Protein AF-M5BLJ0-F1 (afdb_monomer_lite)

Organism: Thanatephorus cucumeris (strain AG1-IB / isolate 7/3/14) (NCBI:txid1108050)

Secondary structure (DSSP, 8-state):
-PPPPPEEEE---TT-HHHHHHHHHHHHHHH---SEEEE-S-SS--S-PPTT---HHHHHHTT-SPP-S-EEEE--SSPPPHHHHHHHHHHTSEEETTEEEEESEEEEESSSS-EEEEE-SEE-HHHHT--S--TT--EE-HHHHHHHHT-GGG--TTSS-HHHHHHHHTS--SS--SEEEESSBPGGGGTT-S-----B-TTSPBPPGGGTB-THHHHHHHHH--SEEEE-TT-SSS-----PPPP--TTGGGT----

pLDDT: mean 85.38, std 12.82, range [31.06, 97.62]

Sequence (259 aa):
MADSVKVLVVGSAFGSIASLFEKVSAIDKKHGKFSVLLCTGDFFSGPVSPEGTPDEVSLLLDGKITVPMTTYVTQGEYKLPPKVLAKVAETGGEICPNVIYIGKAGVMNITDKIRVGCLGGILDIEKFIETTEDPTSPYINQATIKAFNNHPLLATPDDNSLASAKAASSGIAASYVDILITHFWPPSVARLSSNISPVLNASGKPLDPTAWSAPPLDALTLGCKPRYHFASAGGSPSSFFWEREPSVWREWSAARSWR

Radius of gyration: 18.52 Å; chains: 1; bounding box: 46×49×55 Å

InterPro domains:
  IPR040194 Cwf19-like protein [PTHR12072] (6-247)

Structure (mmCIF, N/CA/C/O backbone):
data_AF-M5BLJ0-F1
#
_entry.id   AF-M5BLJ0-F1
#
loop_
_atom_site.group_PDB
_atom_site.id
_atom_site.type_symbol
_atom_site.label_atom_id
_atom_site.label_alt_id
_atom_site.label_comp_id
_atom_site.label_asym_id
_atom_site.label_entity_id
_atom_site.label_seq_id
_atom_site.pdbx_PDB_ins_code
_atom_site.Cartn_x
_atom_site.Cartn_y
_atom_site.Cartn_z
_atom_site.occupancy
_atom_site.B_iso_or_equiv
_atom_site.auth_seq_id
_atom_site.auth_comp_id
_atom_site.auth_asym_id
_atom_site.auth_atom_id
_atom_site.pdbx_PDB_model_num
ATOM 1 N N . MET A 1 1 ? -17.867 -15.831 20.153 1.00 42.94 1 MET A N 1
ATOM 2 C CA . MET A 1 1 ? -17.380 -15.919 18.761 1.00 42.94 1 MET A CA 1
ATOM 3 C C . MET A 1 1 ? -16.699 -14.600 18.466 1.00 42.94 1 MET A C 1
ATOM 5 O O . MET A 1 1 ? -17.298 -13.578 18.757 1.00 42.94 1 MET A O 1
ATOM 9 N N . ALA A 1 2 ? -15.434 -14.602 18.055 1.00 54.19 2 ALA A N 1
ATOM 10 C CA . ALA A 1 2 ? -14.743 -13.352 17.759 1.00 54.19 2 ALA A CA 1
ATOM 11 C C . ALA A 1 2 ? -15.265 -12.810 16.422 1.00 54.19 2 ALA A C 1
ATOM 13 O O . ALA A 1 2 ? -15.247 -13.548 15.440 1.00 54.19 2 ALA A O 1
ATOM 14 N N . ASP A 1 3 ? -15.721 -11.556 16.386 1.00 74.06 3 ASP A N 1
ATOM 15 C CA . ASP A 1 3 ? -16.191 -10.940 15.143 1.00 74.06 3 ASP A CA 1
ATOM 16 C C . ASP A 1 3 ? -15.083 -10.964 14.082 1.00 74.06 3 ASP A C 1
ATOM 18 O O . ASP A 1 3 ? -13.916 -10.649 14.362 1.00 74.06 3 ASP A O 1
ATOM 22 N N . SER A 1 4 ? -15.453 -11.392 12.872 1.00 82.25 4 SER A N 1
ATOM 23 C CA . SER A 1 4 ? -14.573 -11.441 11.708 1.00 82.25 4 SER A CA 1
ATOM 24 C C . SER A 1 4 ? -14.309 -10.027 11.193 1.00 82.25 4 SER A C 1
ATOM 26 O O . SER A 1 4 ? -15.256 -9.297 10.897 1.00 82.25 4 SER A O 1
ATOM 28 N N . VAL A 1 5 ? -13.040 -9.654 11.031 1.00 88.56 5 VAL A N 1
ATOM 29 C CA . VAL A 1 5 ? -12.656 -8.351 10.471 1.00 88.56 5 VAL A CA 1
ATOM 30 C C . VAL A 1 5 ? -12.684 -8.424 8.944 1.00 88.56 5 VAL A C 1
ATOM 32 O O . VAL A 1 5 ? -12.016 -9.270 8.351 1.00 88.56 5 VAL A O 1
ATOM 35 N N . LYS A 1 6 ? -13.443 -7.529 8.301 1.00 92.69 6 LYS A N 1
ATOM 36 C CA . LYS A 1 6 ? -13.487 -7.393 6.839 1.00 92.69 6 LYS A CA 1
ATOM 37 C C . LYS A 1 6 ? -12.601 -6.226 6.405 1.00 92.69 6 LYS A C 1
ATOM 39 O O . LYS A 1 6 ? -12.854 -5.088 6.790 1.00 92.69 6 LYS A O 1
ATOM 44 N N . VAL A 1 7 ? -11.596 -6.502 5.581 1.00 94.44 7 VAL A N 1
ATOM 45 C CA . VAL A 1 7 ? -10.663 -5.502 5.038 1.00 94.44 7 VAL A CA 1
ATOM 46 C C . VAL A 1 7 ? -10.897 -5.377 3.538 1.00 94.44 7 VAL A C 1
ATOM 48 O O . VAL A 1 7 ? -10.920 -6.393 2.844 1.00 94.44 7 VAL A O 1
ATOM 51 N N . LEU A 1 8 ? -11.074 -4.153 3.041 1.00 96.31 8 LEU A N 1
ATOM 52 C CA . LEU A 1 8 ? -11.119 -3.875 1.607 1.00 96.31 8 LEU A CA 1
ATOM 53 C C . LEU A 1 8 ? -9.741 -3.392 1.153 1.00 96.31 8 LEU A C 1
ATOM 55 O O . LEU A 1 8 ? -9.171 -2.497 1.770 1.00 96.31 8 LEU A O 1
ATOM 59 N N . VAL A 1 9 ? -9.209 -3.972 0.080 1.00 95.44 9 VAL A N 1
ATOM 60 C CA . VAL A 1 9 ? -7.919 -3.575 -0.499 1.00 95.44 9 VAL A CA 1
ATOM 61 C C . VAL A 1 9 ? -8.141 -3.120 -1.932 1.00 95.44 9 VAL A C 1
ATOM 63 O O . VAL A 1 9 ? -8.825 -3.799 -2.698 1.00 95.44 9 VAL A O 1
ATOM 66 N N . VAL A 1 10 ? -7.581 -1.968 -2.284 1.00 93.88 10 VAL A N 1
ATOM 67 C CA . VAL A 1 10 ? -7.662 -1.382 -3.623 1.00 93.88 10 VAL A CA 1
ATOM 68 C C . VAL A 1 10 ? -6.277 -0.983 -4.115 1.00 93.88 10 VAL A C 1
ATOM 70 O O . VAL A 1 10 ? -5.388 -0.654 -3.328 1.00 93.88 10 VAL A O 1
ATOM 73 N N . GLY A 1 11 ? -6.118 -1.015 -5.437 1.00 90.62 11 GLY A N 1
ATOM 74 C CA . GLY A 1 11 ? -4.927 -0.528 -6.120 1.00 90.62 11 GLY A CA 1
ATOM 75 C C . GLY A 1 11 ? -4.782 0.995 -6.073 1.00 90.62 11 GLY A C 1
ATOM 76 O O . GLY A 1 11 ? -5.436 1.695 -5.298 1.00 90.62 11 GLY A O 1
ATOM 77 N N . SER A 1 12 ? -3.934 1.507 -6.956 1.00 90.81 12 SER A N 1
ATOM 78 C CA . SER A 1 12 ? -3.669 2.935 -7.105 1.00 90.81 12 SER A CA 1
ATOM 79 C C . SER A 1 12 ? -4.893 3.724 -7.576 1.00 90.81 12 SER A C 1
ATOM 81 O O . SER A 1 12 ? -5.583 3.319 -8.512 1.00 90.81 12 SER A O 1
ATOM 83 N N . ALA A 1 13 ? -5.145 4.875 -6.946 1.00 91.81 13 ALA A N 1
ATOM 84 C CA . ALA A 1 13 ? -6.221 5.787 -7.348 1.00 91.81 13 ALA A CA 1
ATOM 85 C C . ALA A 1 13 ? -5.773 6.797 -8.414 1.00 91.81 13 ALA A C 1
ATOM 87 O O . ALA A 1 13 ? -6.613 7.364 -9.110 1.00 91.81 13 ALA A O 1
ATOM 88 N N . PHE A 1 14 ? -4.465 7.042 -8.522 1.00 91.38 14 PHE A N 1
ATOM 89 C CA . PHE A 1 14 ? -3.849 8.006 -9.433 1.00 91.38 14 PHE A CA 1
ATOM 90 C C . PHE A 1 14 ? -4.503 9.396 -9.378 1.00 91.38 14 PHE A C 1
ATOM 92 O O . PHE A 1 14 ? -4.699 10.045 -10.402 1.00 91.38 14 PHE A O 1
ATOM 99 N N . GLY A 1 15 ? -4.889 9.839 -8.177 1.00 91.81 15 GLY A N 1
ATOM 100 C CA . GLY A 1 15 ? -5.557 11.124 -7.955 1.00 91.81 15 GLY A CA 1
ATOM 101 C C . GLY A 1 15 ? -7.068 11.141 -8.227 1.00 91.81 15 GLY A C 1
ATOM 102 O O . GLY A 1 15 ? -7.700 12.147 -7.933 1.00 91.81 15 GLY A O 1
ATOM 103 N N . SER A 1 16 ? -7.670 10.047 -8.714 1.00 92.56 16 SER A N 1
ATOM 104 C CA . SER A 1 16 ? -9.130 9.908 -8.904 1.00 92.56 16 SER A CA 1
ATOM 105 C C . SER A 1 16 ? -9.838 9.485 -7.604 1.00 92.56 16 SER A C 1
ATOM 107 O O . SER A 1 16 ? -10.474 8.427 -7.522 1.00 92.56 16 SER A O 1
ATOM 109 N N . ILE A 1 17 ? -9.679 10.289 -6.556 1.00 95.62 17 ILE A N 1
ATOM 110 C CA . ILE A 1 17 ? -10.066 10.005 -5.169 1.00 95.62 17 ILE A CA 1
ATOM 111 C C . ILE A 1 17 ? -11.592 9.934 -5.013 1.00 95.62 17 ILE A C 1
ATOM 113 O O . ILE A 1 17 ? -12.105 8.981 -4.423 1.00 95.62 17 ILE A O 1
ATOM 117 N N . ALA A 1 18 ? -12.333 10.895 -5.567 1.00 95.75 18 ALA A N 1
ATOM 118 C CA . ALA A 1 18 ? -13.791 10.935 -5.491 1.00 95.75 18 ALA A CA 1
ATOM 119 C C . ALA A 1 18 ? -14.414 9.696 -6.154 1.00 95.75 18 ALA A C 1
ATOM 121 O O . ALA A 1 18 ? -15.217 8.994 -5.538 1.00 95.75 18 ALA A O 1
ATOM 122 N N . SER A 1 19 ? -13.963 9.360 -7.369 1.00 95.25 19 SER A N 1
ATOM 123 C CA . SER A 1 19 ? -14.430 8.165 -8.085 1.00 95.25 19 SER A CA 1
ATOM 124 C C . SER A 1 19 ? -14.097 6.872 -7.334 1.00 95.25 19 SER A C 1
ATOM 126 O O . SER A 1 19 ? -14.917 5.949 -7.281 1.00 95.25 19 SER A O 1
ATOM 128 N N . LEU A 1 20 ? -12.905 6.791 -6.729 1.00 96.38 20 LEU A N 1
ATOM 129 C CA . LEU A 1 20 ? -12.528 5.654 -5.895 1.00 96.38 20 LEU A CA 1
ATOM 130 C C . LEU A 1 20 ? -13.491 5.505 -4.710 1.00 96.38 20 LEU A C 1
ATOM 132 O O . LEU A 1 20 ? -14.014 4.414 -4.481 1.00 96.38 20 LEU A O 1
ATOM 136 N N . PHE A 1 21 ? -13.757 6.582 -3.973 1.00 97.62 21 PHE A N 1
ATOM 137 C CA . PHE A 1 21 ? -14.618 6.539 -2.791 1.00 97.62 21 PHE A CA 1
ATOM 138 C C . PHE A 1 21 ? -16.091 6.272 -3.103 1.00 97.62 21 PHE A C 1
ATOM 140 O O . PHE A 1 21 ? -16.753 5.571 -2.332 1.00 97.62 21 PHE A O 1
ATOM 147 N N . GLU A 1 22 ? -16.602 6.719 -4.249 1.00 97.50 22 GLU A N 1
ATOM 148 C CA . GLU A 1 22 ? -17.928 6.318 -4.731 1.00 97.50 22 GLU A CA 1
ATOM 149 C C . GLU A 1 22 ? -18.006 4.802 -4.969 1.00 97.50 22 GLU A C 1
ATOM 151 O O . GLU A 1 22 ? -18.936 4.139 -4.496 1.00 97.50 22 GLU A O 1
ATOM 156 N N . LYS A 1 23 ? -16.995 4.223 -5.634 1.00 96.94 23 LYS A N 1
ATOM 157 C CA . LYS A 1 23 ? -16.914 2.771 -5.869 1.00 96.94 23 LYS A CA 1
ATOM 158 C C . LYS A 1 23 ? -16.782 1.994 -4.564 1.00 96.94 23 LYS A C 1
ATOM 160 O O . LYS A 1 23 ? -17.489 1.006 -4.374 1.00 96.94 23 LYS A O 1
ATOM 165 N N . VAL A 1 24 ? -15.930 2.455 -3.649 1.00 97.50 24 VAL A N 1
ATOM 166 C CA . VAL A 1 24 ? -15.772 1.867 -2.311 1.00 97.50 24 VAL A CA 1
ATOM 167 C C . VAL A 1 24 ? -17.101 1.887 -1.560 1.00 97.50 24 VAL A C 1
ATOM 169 O O . VAL A 1 24 ? -17.498 0.864 -1.009 1.00 97.50 24 VAL A O 1
ATOM 172 N N . SER A 1 25 ? -17.836 3.001 -1.601 1.00 97.12 25 SER A N 1
ATOM 173 C CA . SER A 1 25 ? -19.156 3.114 -0.969 1.00 97.12 25 SER A CA 1
ATOM 174 C C . SER A 1 25 ? -20.163 2.118 -1.546 1.00 97.12 25 SER A C 1
ATOM 176 O O . SER A 1 25 ? -20.954 1.528 -0.809 1.00 97.12 25 SER A O 1
ATOM 178 N N . ALA A 1 26 ? -20.152 1.911 -2.865 1.00 97.31 26 ALA A N 1
ATOM 179 C CA . ALA A 1 26 ? -21.014 0.929 -3.518 1.00 97.31 26 ALA A CA 1
ATOM 180 C C . ALA A 1 26 ? -20.638 -0.517 -3.140 1.00 97.31 26 ALA A C 1
ATOM 182 O O . ALA A 1 26 ? -21.522 -1.335 -2.874 1.00 97.31 26 ALA A O 1
ATOM 183 N N . ILE A 1 27 ? -19.338 -0.823 -3.072 1.00 96.94 27 ILE A N 1
ATOM 184 C CA . ILE A 1 27 ? -18.824 -2.135 -2.654 1.00 96.94 27 ILE A CA 1
ATOM 185 C C . ILE A 1 27 ? -19.173 -2.408 -1.189 1.00 96.94 27 ILE A C 1
ATOM 187 O O . ILE A 1 27 ? -19.656 -3.497 -0.881 1.00 96.94 27 ILE A O 1
ATOM 191 N N . ASP A 1 28 ? -18.998 -1.430 -0.299 1.00 96.44 28 ASP A N 1
ATOM 192 C CA . ASP A 1 28 ? -19.326 -1.562 1.122 1.00 96.44 28 ASP A CA 1
ATOM 193 C C . ASP A 1 28 ? -20.818 -1.827 1.343 1.00 96.44 28 ASP A C 1
ATOM 195 O O . ASP A 1 28 ? -21.180 -2.765 2.052 1.00 96.44 28 ASP A O 1
ATOM 199 N N . LYS A 1 29 ? -21.695 -1.107 0.633 1.00 96.31 29 LYS A N 1
ATOM 200 C CA . LYS A 1 29 ? -23.144 -1.363 0.668 1.00 96.31 29 LYS A CA 1
ATOM 201 C C . LYS A 1 29 ? -23.513 -2.782 0.223 1.00 96.31 29 LYS A C 1
ATOM 203 O O . LYS A 1 29 ? -24.482 -3.339 0.732 1.00 96.31 29 LYS A O 1
ATOM 208 N N . LYS A 1 30 ? -22.779 -3.358 -0.735 1.00 96.38 30 LYS A N 1
ATOM 209 C CA . LYS A 1 30 ? -23.105 -4.661 -1.340 1.00 96.38 30 LYS A CA 1
ATOM 210 C C . LYS A 1 30 ? -22.453 -5.854 -0.632 1.00 96.38 30 LYS A C 1
ATOM 212 O O . LYS A 1 30 ? -23.054 -6.923 -0.566 1.00 96.38 30 LYS A O 1
ATOM 217 N N . HIS A 1 31 ? -21.228 -5.694 -0.140 1.00 94.31 31 HIS A N 1
ATOM 218 C CA . HIS A 1 31 ? -20.379 -6.788 0.353 1.00 94.31 31 HIS A CA 1
ATOM 219 C C . HIS A 1 31 ? -19.863 -6.572 1.789 1.00 94.31 31 HIS A C 1
ATOM 221 O O . HIS A 1 31 ? -19.297 -7.491 2.399 1.00 94.31 31 HIS A O 1
ATOM 227 N N . GLY A 1 32 ? -20.068 -5.374 2.337 1.00 90.19 32 GLY A N 1
ATOM 228 C CA . GLY A 1 32 ? -19.601 -4.963 3.651 1.00 90.19 32 GLY A CA 1
ATOM 229 C C . GLY A 1 32 ? -20.454 -5.487 4.816 1.00 90.19 32 GLY A C 1
ATOM 230 O O . GLY A 1 32 ? -21.067 -6.556 4.744 1.00 90.19 32 GLY A O 1
ATOM 231 N N . LYS A 1 33 ? -20.439 -4.815 5.968 1.00 92.25 33 LYS A N 1
ATOM 232 C CA . LYS A 1 33 ? -19.647 -3.612 6.282 1.00 92.25 33 LYS A CA 1
ATOM 233 C C . LYS A 1 33 ? -18.151 -3.940 6.414 1.00 92.25 33 LYS A C 1
ATOM 235 O O . LYS A 1 33 ? -17.793 -4.837 7.177 1.00 92.25 33 LYS A O 1
ATOM 240 N N . PHE A 1 34 ? -17.294 -3.251 5.667 1.00 94.62 34 PHE A N 1
ATOM 241 C CA . PHE A 1 34 ? -15.841 -3.324 5.819 1.00 94.62 34 PHE A CA 1
ATOM 242 C C . PHE A 1 34 ? -15.396 -2.447 6.989 1.00 94.62 34 PHE A C 1
ATOM 244 O O . PHE A 1 34 ? -15.976 -1.398 7.266 1.00 94.62 34 PHE A O 1
ATOM 251 N N . SER A 1 35 ? -14.373 -2.899 7.705 1.00 93.62 35 SER A N 1
ATOM 252 C CA . SER A 1 35 ? -13.809 -2.164 8.833 1.00 93.62 35 SER A CA 1
ATOM 253 C C . SER A 1 35 ? -12.883 -1.047 8.358 1.00 93.62 35 SER A C 1
ATOM 255 O O . SER A 1 35 ? -12.888 0.029 8.946 1.00 93.62 35 SER A O 1
ATOM 257 N N . VAL A 1 36 ? -12.091 -1.312 7.314 1.00 95.38 36 VAL A N 1
ATOM 258 C CA . VAL A 1 36 ? -11.033 -0.421 6.816 1.00 95.38 36 VAL A CA 1
ATOM 259 C C . VAL A 1 36 ? -10.797 -0.617 5.316 1.00 95.38 36 VAL A C 1
ATOM 261 O O . VAL A 1 36 ? -11.017 -1.714 4.785 1.00 95.38 36 VAL A O 1
ATOM 264 N N . LEU A 1 37 ? -10.292 0.433 4.667 1.00 97.00 37 LEU A N 1
ATOM 265 C CA . LEU A 1 37 ? -9.798 0.442 3.291 1.00 97.00 37 LEU A CA 1
ATOM 266 C C . LEU A 1 37 ? -8.267 0.557 3.283 1.00 97.00 37 LEU A C 1
ATOM 268 O O . LEU A 1 37 ? -7.716 1.443 3.932 1.00 97.00 37 LEU A O 1
ATOM 272 N N . LEU A 1 38 ? -7.583 -0.302 2.529 1.00 96.88 38 LEU A N 1
ATOM 273 C CA . LEU A 1 38 ? -6.139 -0.235 2.292 1.00 96.88 38 LEU A CA 1
ATOM 274 C C . LEU A 1 38 ? -5.877 0.089 0.817 1.00 96.88 38 LEU A C 1
ATOM 276 O O . LEU A 1 38 ? -6.272 -0.679 -0.059 1.00 96.88 38 LEU A O 1
ATOM 280 N N . CYS A 1 39 ? -5.198 1.201 0.548 1.00 95.62 39 CYS A N 1
ATOM 281 C CA . CYS A 1 39 ? -4.793 1.619 -0.793 1.00 95.62 39 CYS A CA 1
ATOM 282 C C . CYS A 1 39 ? -3.295 1.360 -0.984 1.00 95.62 39 CYS A C 1
ATOM 284 O O . CYS A 1 39 ? -2.465 1.936 -0.277 1.00 95.62 39 CYS A O 1
ATOM 286 N N . THR A 1 40 ? -2.941 0.524 -1.957 1.00 92.50 40 THR A N 1
ATOM 287 C CA . THR A 1 40 ? -1.587 -0.039 -2.115 1.00 92.50 40 THR A CA 1
ATOM 288 C C . THR A 1 40 ? -0.569 0.880 -2.812 1.00 92.50 40 THR A C 1
ATOM 290 O O . THR A 1 40 ? 0.395 0.387 -3.394 1.00 92.50 40 THR A O 1
ATOM 293 N N . GLY A 1 41 ? -0.767 2.199 -2.815 1.00 91.75 41 GLY A N 1
ATOM 294 C CA . GLY A 1 41 ? 0.135 3.169 -3.455 1.00 91.75 41 GLY A CA 1
ATOM 295 C C . GLY A 1 41 ? -0.584 4.203 -4.321 1.00 91.75 41 GLY A C 1
ATOM 296 O O . GLY A 1 41 ? -1.786 4.097 -4.547 1.00 91.75 41 GLY A O 1
ATOM 297 N N . ASP A 1 42 ? 0.161 5.220 -4.767 1.00 93.06 42 ASP A N 1
ATOM 298 C CA . ASP A 1 42 ? -0.231 6.217 -5.783 1.00 93.06 42 ASP A CA 1
ATOM 299 C C . ASP A 1 42 ? -1.663 6.743 -5.645 1.00 93.06 42 ASP A C 1
ATOM 301 O O . ASP A 1 42 ? -2.445 6.810 -6.592 1.00 93.06 42 ASP A O 1
ATOM 305 N N . PHE A 1 43 ? -2.035 7.089 -4.416 1.00 94.81 43 PHE A N 1
ATOM 306 C CA . PHE A 1 43 ? -3.387 7.538 -4.112 1.00 94.81 43 PHE A CA 1
ATOM 307 C C . PHE A 1 43 ? -3.640 8.973 -4.609 1.00 94.81 43 PHE A C 1
ATOM 309 O O . PHE A 1 43 ? -4.698 9.263 -5.157 1.00 94.81 43 PHE A O 1
ATOM 316 N N . PHE A 1 44 ? -2.652 9.863 -4.463 1.00 93.75 44 PHE A N 1
ATOM 317 C CA . PHE A 1 44 ? -2.798 11.301 -4.740 1.00 93.75 44 PHE A CA 1
ATOM 318 C C . PHE A 1 44 ? -2.289 11.747 -6.112 1.00 93.75 44 PHE A C 1
ATOM 320 O O . PHE A 1 44 ? -2.685 12.806 -6.588 1.00 93.75 44 PHE A O 1
ATOM 327 N N . SER A 1 45 ? -1.389 10.972 -6.716 1.00 89.31 45 SER A N 1
ATOM 328 C CA . SER A 1 45 ? -0.6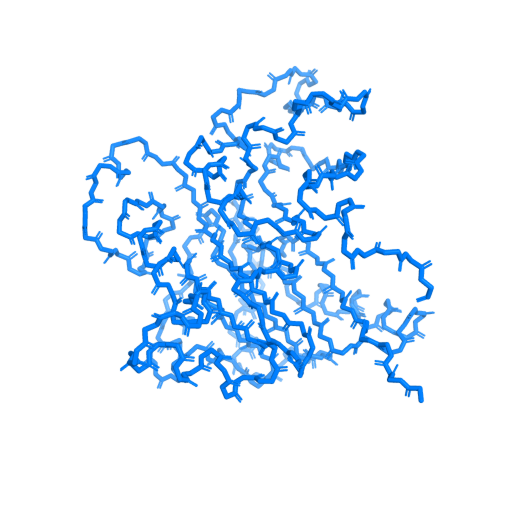16 11.369 -7.895 1.00 89.31 45 SER A CA 1
ATOM 329 C C . SER A 1 45 ? -0.571 10.221 -8.900 1.00 89.31 45 SER A C 1
ATOM 331 O O . SER A 1 45 ? -0.625 9.057 -8.504 1.00 89.31 45 SER A O 1
ATOM 333 N N . GLY A 1 46 ? -0.455 10.546 -10.186 1.00 86.06 46 GLY A N 1
ATOM 334 C CA . GLY A 1 46 ? -0.398 9.585 -11.287 1.00 86.06 46 GLY A CA 1
ATOM 335 C C . GLY A 1 46 ? 0.448 10.087 -12.465 1.00 86.06 46 GLY A C 1
ATOM 336 O O . GLY A 1 46 ? 0.964 11.205 -12.408 1.00 86.06 46 GLY A O 1
ATOM 337 N N . PRO A 1 47 ? 0.582 9.285 -13.537 1.00 78.06 47 PRO A N 1
ATOM 338 C CA . PRO A 1 47 ? 1.476 9.574 -14.663 1.00 78.06 47 PRO A CA 1
ATOM 339 C C . PRO A 1 47 ? 1.119 10.856 -15.424 1.00 78.06 47 PRO A C 1
ATOM 341 O O . PRO A 1 47 ? 2.016 11.584 -15.839 1.00 78.06 47 PRO A O 1
ATOM 344 N N . VAL A 1 48 ? -0.174 11.136 -15.619 1.00 71.75 48 VAL A N 1
ATOM 345 C CA . VAL A 1 48 ? -0.665 12.352 -16.284 1.00 71.75 48 VAL A CA 1
ATOM 346 C C . VAL A 1 48 ? -2.024 12.724 -15.699 1.00 71.75 48 VAL A C 1
ATOM 348 O O . VAL A 1 48 ? -2.965 11.935 -15.779 1.00 71.75 48 VAL A O 1
ATOM 351 N N . SER A 1 49 ? -2.141 13.937 -15.161 1.00 69.56 49 SER A N 1
ATOM 352 C CA . SER A 1 49 ? -3.440 14.562 -14.896 1.00 69.56 49 SER A CA 1
ATOM 353 C C . SER A 1 49 ? -3.867 15.326 -16.154 1.00 69.56 49 SER A C 1
ATOM 355 O O . SER A 1 49 ? -3.113 16.196 -16.595 1.00 69.56 49 SER A O 1
ATOM 357 N N . PRO A 1 50 ? -5.017 15.015 -16.774 1.00 68.44 50 PRO A N 1
ATOM 358 C CA . PRO A 1 50 ? -5.521 15.783 -17.909 1.00 68.44 50 PRO A CA 1
ATOM 359 C C . PRO A 1 50 ? -5.645 17.278 -17.574 1.00 68.44 50 PRO A C 1
ATOM 361 O O . PRO A 1 50 ? -6.019 17.643 -16.459 1.00 68.44 50 PRO A O 1
ATOM 364 N N . GLU A 1 51 ? -5.366 18.163 -18.534 1.00 67.56 51 GLU A N 1
ATOM 365 C CA . GLU A 1 51 ? -5.592 19.598 -18.329 1.00 67.56 51 GLU A CA 1
ATOM 366 C C . GLU A 1 51 ? -7.059 19.872 -17.962 1.00 67.56 51 GLU A C 1
ATOM 368 O O . GLU A 1 51 ? -7.986 19.337 -18.572 1.00 67.56 51 GLU A O 1
ATOM 373 N N . GLY A 1 52 ? -7.270 20.704 -16.940 1.00 67.75 52 GLY A N 1
ATOM 374 C CA . GLY A 1 52 ? -8.603 21.037 -16.438 1.00 67.75 52 GLY A CA 1
ATOM 375 C C . GLY A 1 52 ? -9.188 20.043 -15.430 1.00 67.75 52 GLY A C 1
ATOM 376 O O . GLY A 1 52 ? -10.304 20.274 -14.963 1.00 67.75 52 GLY A O 1
ATOM 377 N N . THR A 1 53 ? -8.472 18.977 -15.040 1.00 73.56 53 THR A N 1
ATOM 378 C CA . THR A 1 53 ? -8.929 18.157 -13.910 1.00 73.56 53 THR A CA 1
ATOM 379 C C . THR A 1 53 ? -8.908 18.957 -12.610 1.00 73.56 53 THR A C 1
ATOM 381 O O . THR A 1 53 ? -7.916 19.644 -12.339 1.00 73.56 53 THR A O 1
ATOM 384 N N . PRO A 1 54 ? -9.965 18.863 -11.787 1.00 80.81 54 PRO A N 1
ATOM 385 C CA . PRO A 1 54 ? -9.983 19.502 -10.482 1.00 80.81 54 PRO A CA 1
ATOM 386 C C . PRO A 1 54 ? -8.849 18.965 -9.602 1.00 80.81 54 PRO A C 1
ATOM 388 O O . PRO A 1 54 ? -8.509 17.785 -9.653 1.00 80.81 54 PRO A O 1
ATOM 391 N N . ASP A 1 55 ? -8.283 19.838 -8.767 1.00 91.00 55 ASP A N 1
ATOM 392 C CA . ASP A 1 55 ? -7.316 19.454 -7.736 1.00 91.00 55 ASP A CA 1
ATOM 393 C C . ASP A 1 55 ? -8.045 18.666 -6.633 1.00 91.00 55 ASP A C 1
ATOM 395 O O . ASP A 1 55 ? -8.456 19.221 -5.609 1.00 91.00 55 ASP A O 1
ATOM 399 N N . GLU A 1 56 ? -8.252 17.366 -6.869 1.00 93.88 56 GLU A N 1
ATOM 400 C CA . GLU A 1 56 ? -8.934 16.462 -5.938 1.00 93.88 56 GLU A CA 1
ATOM 401 C C . GLU A 1 56 ? -8.236 16.391 -4.579 1.00 93.88 56 GLU A C 1
ATOM 403 O O . GLU A 1 56 ? -8.896 16.212 -3.559 1.00 93.88 56 GLU A O 1
ATOM 408 N N . VAL A 1 57 ? -6.919 16.603 -4.539 1.00 94.38 57 VAL A N 1
ATOM 409 C CA . VAL A 1 57 ? -6.161 16.669 -3.286 1.00 94.38 57 VAL A CA 1
ATOM 410 C C . VAL A 1 57 ? -6.633 17.860 -2.456 1.00 94.38 57 VAL A C 1
ATOM 412 O O . VAL A 1 57 ? -6.912 17.702 -1.269 1.00 94.38 57 VAL A O 1
ATOM 415 N N . SER A 1 58 ? -6.791 19.039 -3.063 1.00 94.94 58 SER A N 1
ATOM 416 C CA . SER A 1 58 ? -7.373 20.193 -2.362 1.00 94.94 58 SER A CA 1
ATOM 417 C C . SER A 1 58 ? -8.825 19.955 -1.963 1.00 94.94 58 SER A C 1
ATOM 419 O O . SER A 1 58 ? -9.200 20.283 -0.845 1.00 94.94 58 SER A O 1
ATOM 421 N N . LEU A 1 59 ? -9.640 19.347 -2.831 1.00 95.81 59 LEU A N 1
ATOM 422 C CA . LEU A 1 59 ? -11.032 19.031 -2.492 1.00 95.81 59 LEU A CA 1
ATOM 423 C C . LEU A 1 59 ? -11.132 18.056 -1.308 1.00 95.81 59 LEU A C 1
ATOM 425 O O . LEU A 1 59 ? -12.012 18.217 -0.463 1.00 95.81 59 LEU A O 1
ATOM 429 N N . LEU A 1 60 ? -10.234 17.071 -1.224 1.00 96.50 60 LEU A N 1
ATOM 430 C CA . LEU A 1 60 ? -10.147 16.149 -0.095 1.00 96.50 60 LEU A CA 1
ATOM 431 C C . LEU A 1 60 ? -9.761 16.884 1.193 1.00 96.50 60 LEU A C 1
ATOM 433 O O . LEU A 1 60 ? -10.434 16.728 2.209 1.00 96.50 60 LEU A O 1
ATOM 437 N N . LEU A 1 61 ? -8.709 17.706 1.146 1.00 95.06 61 LEU A N 1
ATOM 438 C CA . LEU A 1 61 ? -8.229 18.465 2.306 1.00 95.06 61 LEU A CA 1
ATOM 439 C C . LEU A 1 61 ? -9.250 19.509 2.792 1.00 95.06 61 LEU A C 1
ATOM 441 O O . LEU A 1 61 ? -9.365 19.731 3.994 1.00 95.06 61 LEU A O 1
ATOM 445 N N . ASP A 1 62 ? -10.026 20.092 1.876 1.00 95.38 62 ASP A N 1
ATOM 446 C CA . ASP A 1 62 ? -11.132 21.010 2.171 1.00 95.38 62 ASP A CA 1
ATOM 447 C C . ASP A 1 62 ? -12.391 20.289 2.703 1.00 95.38 62 ASP A C 1
ATOM 449 O O . ASP A 1 62 ? -13.393 20.942 3.002 1.00 95.38 62 ASP A O 1
ATOM 453 N N . GLY A 1 63 ? -12.397 18.951 2.765 1.00 95.12 63 GLY A N 1
ATOM 454 C CA . GLY A 1 63 ? -13.555 18.156 3.190 1.00 95.12 63 GLY A CA 1
ATOM 455 C C . GLY A 1 63 ? -14.707 18.110 2.178 1.00 95.12 63 GLY A C 1
ATOM 456 O O . GLY A 1 63 ? -15.825 17.738 2.532 1.00 95.12 63 GLY A O 1
ATOM 457 N N . LYS A 1 64 ? -14.463 18.480 0.915 1.00 96.62 64 LYS A N 1
ATOM 458 C CA . LYS A 1 64 ? -15.457 18.434 -0.175 1.00 96.62 64 LYS A CA 1
ATOM 459 C C . LYS A 1 64 ? -15.617 17.034 -0.768 1.00 96.62 64 LYS A C 1
ATOM 461 O O . LYS A 1 64 ? -16.637 16.753 -1.390 1.00 96.62 64 LYS A O 1
ATOM 466 N N . ILE A 1 65 ? -14.633 16.156 -0.569 1.00 96.50 65 ILE A N 1
ATOM 467 C CA . ILE A 1 65 ? -14.730 14.730 -0.899 1.00 96.50 65 ILE A CA 1
ATOM 468 C C . ILE A 1 65 ? -15.086 13.962 0.375 1.00 96.50 65 ILE A C 1
ATOM 470 O O . ILE A 1 65 ? -14.365 14.016 1.368 1.00 96.50 65 ILE A O 1
ATOM 474 N N . THR A 1 66 ? -16.200 13.228 0.347 1.00 95.62 66 THR A N 1
ATOM 475 C CA . THR A 1 66 ? -16.624 12.401 1.485 1.00 95.62 66 THR A CA 1
ATOM 476 C C . THR A 1 66 ? -15.815 11.109 1.543 1.00 95.62 66 THR A C 1
ATOM 478 O O . THR A 1 66 ? -15.813 10.326 0.595 1.00 95.62 66 THR A O 1
ATOM 481 N N . VAL A 1 67 ? -15.169 10.867 2.683 1.00 97.19 67 VAL A N 1
ATOM 482 C CA . VAL A 1 67 ? -14.407 9.644 2.956 1.00 97.19 67 VAL A CA 1
ATOM 483 C C . VAL A 1 67 ? -15.355 8.592 3.557 1.00 97.19 67 VAL A C 1
ATOM 485 O O . VAL A 1 67 ? -15.897 8.823 4.639 1.00 97.19 67 VAL A O 1
ATOM 488 N N . PRO A 1 68 ? -15.594 7.445 2.894 1.00 96.44 68 PRO A N 1
ATOM 489 C CA . PRO A 1 68 ? -16.646 6.509 3.300 1.00 96.44 68 PRO A CA 1
ATOM 490 C C . PRO A 1 68 ? -16.277 5.633 4.504 1.00 96.44 68 PRO A C 1
ATOM 492 O O . PRO A 1 68 ? -17.162 5.140 5.199 1.00 96.44 68 PRO A O 1
ATOM 495 N N . MET A 1 69 ? -14.982 5.414 4.741 1.00 95.94 69 MET A N 1
ATOM 496 C CA . MET A 1 69 ? -14.449 4.628 5.857 1.00 95.94 69 MET A CA 1
ATOM 497 C C . MET A 1 69 ? -12.984 4.987 6.116 1.00 95.94 69 MET A C 1
ATOM 499 O O . MET A 1 69 ? -12.334 5.601 5.268 1.00 95.94 69 MET A O 1
ATOM 503 N N . THR A 1 70 ? -12.443 4.560 7.258 1.00 96.44 70 THR A N 1
ATOM 504 C CA . THR A 1 70 ? -11.016 4.703 7.570 1.00 96.44 70 THR A CA 1
ATOM 505 C C . THR A 1 70 ? -10.162 4.074 6.470 1.00 96.44 70 THR A C 1
ATOM 507 O O . THR A 1 70 ? -10.248 2.875 6.199 1.00 96.44 70 THR A O 1
ATOM 510 N N . THR A 1 71 ? -9.363 4.914 5.824 1.00 97.19 71 THR A N 1
ATOM 511 C CA . THR A 1 71 ? -8.581 4.622 4.630 1.00 97.19 71 THR A CA 1
ATOM 512 C C . THR A 1 71 ? -7.107 4.807 4.939 1.00 97.19 71 THR A C 1
ATOM 514 O O . THR A 1 71 ? -6.673 5.900 5.297 1.00 97.19 71 THR A O 1
ATOM 517 N N . TYR A 1 72 ? -6.331 3.746 4.763 1.00 96.56 72 TYR A N 1
ATOM 518 C CA . TYR A 1 72 ? -4.885 3.785 4.891 1.00 96.56 72 TYR A CA 1
ATOM 519 C C . TYR A 1 72 ? -4.236 3.801 3.514 1.00 96.56 72 TYR A C 1
ATOM 521 O O . TYR A 1 72 ? -4.549 2.967 2.663 1.00 96.56 72 TYR A O 1
ATOM 529 N N . VAL A 1 73 ? -3.322 4.740 3.303 1.00 95.88 73 VAL A N 1
ATOM 530 C CA . VAL A 1 73 ? -2.624 4.940 2.031 1.00 95.88 73 VAL A CA 1
ATOM 531 C C . VAL A 1 73 ? -1.118 4.776 2.231 1.00 95.88 73 VAL A C 1
ATOM 533 O O . VAL A 1 73 ? -0.566 5.193 3.252 1.00 95.88 73 VAL A O 1
ATOM 536 N N . THR A 1 74 ? -0.443 4.154 1.267 1.00 95.00 74 THR A N 1
ATOM 537 C CA . THR A 1 74 ? 1.012 3.925 1.294 1.00 95.00 74 THR A CA 1
ATOM 538 C C . THR A 1 74 ? 1.719 4.686 0.176 1.00 95.00 74 THR A C 1
ATOM 540 O O . THR A 1 74 ? 1.086 5.149 -0.774 1.00 95.00 74 THR A O 1
ATOM 543 N N . GLN A 1 75 ? 3.046 4.806 0.269 1.00 94.94 75 GLN A N 1
ATOM 544 C CA . GLN A 1 75 ? 3.864 5.356 -0.816 1.00 94.94 75 GLN A CA 1
ATOM 545 C C . GLN A 1 75 ? 3.786 4.448 -2.058 1.00 94.94 75 GLN A C 1
ATOM 547 O O . GLN A 1 75 ? 3.871 3.226 -1.937 1.00 94.94 75 GLN A O 1
ATOM 552 N N . GLY A 1 76 ? 3.630 5.032 -3.245 1.00 93.56 76 GLY A N 1
ATOM 553 C CA . GLY A 1 76 ? 3.763 4.330 -4.528 1.00 93.56 76 GLY A CA 1
ATOM 554 C C . GLY A 1 76 ? 4.971 4.831 -5.322 1.00 93.56 76 GLY A C 1
ATOM 555 O O . GLY A 1 76 ? 5.962 5.262 -4.728 1.00 93.56 76 GLY A O 1
ATOM 556 N N . GLU A 1 77 ? 4.880 4.811 -6.645 1.00 91.81 77 GLU A N 1
ATOM 557 C CA . GLU A 1 77 ? 5.870 5.378 -7.568 1.00 91.81 77 GLU A CA 1
ATOM 558 C C . GLU A 1 77 ? 5.929 6.909 -7.507 1.00 91.81 77 GLU A C 1
ATOM 560 O O . GLU A 1 77 ? 7.010 7.507 -7.542 1.00 91.81 77 GLU A O 1
ATOM 565 N N . TYR A 1 78 ? 4.776 7.563 -7.382 1.00 92.44 78 TYR A N 1
ATOM 566 C CA . TYR A 1 78 ? 4.690 9.011 -7.499 1.00 92.44 78 TYR A CA 1
ATOM 567 C C . TYR A 1 78 ? 4.908 9.709 -6.159 1.00 92.44 78 TYR A C 1
ATOM 569 O O . TYR A 1 78 ? 4.409 9.300 -5.106 1.00 92.44 78 TYR A O 1
ATOM 577 N N . LYS A 1 79 ? 5.636 10.829 -6.205 1.00 92.81 79 LYS A N 1
ATOM 578 C CA . LYS A 1 79 ? 5.832 11.696 -5.041 1.00 92.81 79 LYS A CA 1
ATOM 579 C C . LYS A 1 79 ? 4.494 12.203 -4.510 1.00 92.81 79 LYS A C 1
ATOM 581 O O . LYS A 1 79 ? 3.591 12.563 -5.274 1.00 92.81 79 LYS A O 1
ATOM 586 N N . LEU A 1 80 ? 4.405 12.286 -3.186 1.00 93.19 80 LEU A N 1
ATOM 587 C CA . LEU A 1 80 ? 3.279 12.926 -2.527 1.00 93.19 80 LEU A CA 1
ATOM 588 C C . LEU A 1 80 ? 3.243 14.426 -2.870 1.00 93.19 80 LEU A C 1
ATOM 590 O O . LEU A 1 80 ? 4.292 15.078 -2.876 1.00 93.19 80 LEU A O 1
ATOM 594 N N . PRO A 1 81 ? 2.054 15.003 -3.115 1.00 93.75 81 PRO A N 1
ATOM 595 C CA . PRO A 1 81 ? 1.915 16.439 -3.309 1.00 93.75 81 PRO A CA 1
ATOM 596 C C . PRO A 1 81 ? 2.432 17.226 -2.091 1.00 93.75 81 PRO A C 1
ATOM 598 O O . PRO A 1 81 ? 2.203 16.799 -0.955 1.00 93.75 81 PRO A O 1
ATOM 601 N N . PRO A 1 82 ? 3.039 18.417 -2.269 1.00 93.31 82 PRO A N 1
ATOM 602 C CA . PRO A 1 82 ? 3.572 19.211 -1.156 1.00 93.31 82 PRO A CA 1
ATOM 603 C C . PRO A 1 82 ? 2.553 19.507 -0.046 1.00 93.31 82 PRO A C 1
ATOM 605 O O . PRO A 1 82 ? 2.897 19.477 1.132 1.00 93.31 82 PRO A O 1
ATOM 608 N N . LYS A 1 83 ? 1.281 19.727 -0.410 1.00 93.75 83 LYS A N 1
ATOM 609 C CA . LYS A 1 83 ? 0.177 19.935 0.545 1.00 93.75 83 LYS A CA 1
ATOM 610 C C . LYS A 1 83 ? -0.049 18.713 1.446 1.00 93.75 83 LYS A C 1
ATOM 612 O O . LYS A 1 83 ? -0.303 18.867 2.636 1.00 93.75 83 LYS A O 1
ATOM 617 N N . VAL A 1 84 ? 0.080 17.508 0.885 1.00 94.88 84 VAL A N 1
ATOM 618 C CA . VAL A 1 84 ? -0.046 16.245 1.624 1.00 94.88 84 VAL A CA 1
ATOM 619 C C . VAL A 1 84 ? 1.160 16.043 2.534 1.00 94.88 84 VAL A C 1
ATOM 621 O O . VAL A 1 84 ? 0.979 15.731 3.706 1.00 94.88 84 VAL A O 1
ATOM 624 N N . LEU A 1 85 ? 2.377 16.283 2.035 1.00 93.69 85 LEU A N 1
ATOM 625 C CA . LEU A 1 85 ? 3.599 16.192 2.843 1.00 93.69 85 LEU A CA 1
ATOM 626 C C . LEU A 1 85 ? 3.558 17.131 4.054 1.00 93.69 85 LEU A C 1
ATOM 628 O O . LEU A 1 85 ? 3.897 16.714 5.159 1.00 93.69 85 LEU A O 1
ATOM 632 N N . ALA A 1 86 ? 3.092 18.369 3.862 1.00 93.62 86 ALA A N 1
ATOM 633 C CA . ALA A 1 86 ? 2.916 19.325 4.950 1.00 93.62 86 ALA A CA 1
ATOM 634 C C . ALA A 1 86 ? 1.939 18.804 6.014 1.00 93.62 86 ALA A C 1
ATOM 636 O O . ALA A 1 86 ? 2.244 18.868 7.203 1.00 93.62 86 ALA A O 1
ATOM 637 N N . LYS A 1 87 ? 0.804 18.225 5.595 1.00 94.31 87 LYS A N 1
ATOM 638 C CA . LYS A 1 87 ? -0.175 17.639 6.520 1.00 94.31 87 LYS A CA 1
ATOM 639 C C . LYS A 1 87 ? 0.374 16.434 7.271 1.00 94.31 87 LYS A C 1
ATOM 641 O O . LYS A 1 87 ? 0.259 16.391 8.487 1.00 94.31 87 LYS A O 1
ATOM 646 N N . VAL A 1 88 ? 1.036 15.511 6.576 1.00 93.31 88 VAL A N 1
ATOM 647 C CA . VAL A 1 88 ? 1.682 14.340 7.192 1.00 93.31 88 VAL A CA 1
ATOM 648 C C . VAL A 1 88 ? 2.704 14.762 8.253 1.00 93.31 88 VAL A C 1
ATOM 650 O O . VAL A 1 88 ? 2.733 14.172 9.331 1.00 93.31 88 VAL A O 1
ATOM 653 N N . ALA A 1 89 ? 3.517 15.784 7.971 1.00 91.94 89 ALA A N 1
ATOM 654 C CA . ALA A 1 89 ? 4.507 16.298 8.915 1.00 91.94 89 ALA A CA 1
ATOM 655 C C . ALA A 1 89 ? 3.868 16.982 10.139 1.00 91.94 89 ALA A C 1
ATOM 657 O O . ALA A 1 89 ? 4.400 16.875 11.241 1.00 91.94 89 ALA A O 1
ATOM 658 N N . GLU A 1 90 ? 2.735 17.664 9.953 1.00 92.75 90 GLU A N 1
ATOM 659 C CA . GLU A 1 90 ? 1.997 18.357 11.017 1.00 92.75 90 GLU A CA 1
ATOM 660 C C . GLU A 1 90 ? 1.275 17.382 11.963 1.00 92.75 90 GLU A C 1
ATOM 662 O O . GLU A 1 90 ? 1.303 17.561 13.178 1.00 92.75 90 GLU A O 1
ATOM 667 N N . THR A 1 91 ? 0.629 16.349 11.418 1.00 91.94 91 THR A N 1
ATOM 668 C CA . THR A 1 91 ? -0.288 15.466 12.163 1.00 91.94 91 THR A CA 1
ATOM 669 C C . THR A 1 91 ? 0.317 14.116 12.542 1.00 91.94 91 THR A C 1
ATOM 671 O O . THR A 1 91 ? -0.320 13.330 13.241 1.00 91.94 91 THR A O 1
ATOM 674 N N . GLY A 1 92 ? 1.525 13.808 12.065 1.00 87.38 92 GLY A N 1
ATOM 675 C CA . GLY A 1 92 ? 2.141 12.495 12.251 1.00 87.38 92 GLY A CA 1
ATOM 676 C C . GLY A 1 92 ? 1.526 11.390 11.385 1.00 87.38 92 GLY A C 1
ATOM 677 O O . GLY A 1 92 ? 1.648 10.218 11.734 1.00 87.38 92 GLY A O 1
ATOM 678 N N . GLY A 1 93 ? 0.872 11.742 10.271 1.00 90.19 93 GLY A N 1
ATOM 679 C CA . GLY A 1 93 ? 0.395 10.787 9.261 1.00 90.19 93 GLY A CA 1
ATOM 680 C C . GLY A 1 93 ? -1.074 10.928 8.862 1.00 90.19 93 GLY A C 1
ATOM 681 O O . GLY A 1 93 ? -1.456 10.440 7.801 1.00 90.19 93 GLY A O 1
ATOM 682 N N . GLU A 1 94 ? -1.909 11.614 9.642 1.00 95.00 94 GLU A N 1
ATOM 683 C CA . GLU A 1 94 ? -3.311 11.852 9.271 1.00 95.00 94 GLU A CA 1
ATOM 684 C C . GLU A 1 94 ? -3.430 13.010 8.266 1.00 95.00 94 GLU A C 1
ATOM 686 O O . GLU A 1 94 ? -3.120 14.162 8.565 1.00 95.00 94 GLU A O 1
ATOM 691 N N . ILE A 1 95 ? -3.877 12.720 7.046 1.00 95.44 95 ILE A N 1
ATOM 692 C CA . ILE A 1 95 ? -3.945 13.715 5.964 1.00 95.44 95 ILE A CA 1
ATOM 693 C C . ILE A 1 95 ? -5.220 14.555 6.086 1.00 95.44 95 ILE A C 1
ATOM 695 O O . ILE A 1 95 ? -5.191 15.776 5.937 1.00 95.44 95 ILE A O 1
ATOM 699 N N . CYS A 1 96 ? -6.336 13.883 6.352 1.00 94.62 96 CYS A N 1
ATOM 700 C CA . CYS A 1 96 ? -7.641 14.455 6.668 1.00 94.62 96 CYS A CA 1
ATOM 701 C C . CYS A 1 96 ? -8.437 13.409 7.476 1.00 94.62 96 CYS A C 1
ATOM 703 O O . CYS A 1 96 ? -7.989 12.258 7.549 1.00 94.62 96 CYS A O 1
ATOM 705 N N . PRO A 1 97 ? -9.602 13.754 8.059 1.00 94.94 97 PRO A N 1
ATOM 706 C CA . PRO A 1 97 ? -10.380 12.802 8.843 1.00 94.94 97 PRO A CA 1
ATOM 707 C C . PRO A 1 97 ? -10.628 11.498 8.075 1.00 94.94 97 PRO A C 1
ATOM 709 O O . PRO A 1 97 ? -11.195 11.511 6.982 1.00 94.94 97 PRO A O 1
ATOM 712 N N . ASN A 1 98 ? -10.223 10.372 8.669 1.00 95.31 98 ASN A N 1
ATOM 713 C CA . ASN A 1 98 ? -10.303 9.019 8.101 1.00 95.31 98 ASN A CA 1
ATOM 714 C C . ASN A 1 98 ? -9.346 8.697 6.938 1.00 95.31 98 ASN A C 1
ATOM 716 O O . ASN A 1 98 ? -9.457 7.599 6.398 1.00 95.31 98 ASN A O 1
ATOM 720 N N . VAL A 1 99 ? -8.395 9.558 6.562 1.00 97.19 99 VAL A N 1
ATOM 721 C CA . VAL A 1 99 ? -7.344 9.217 5.582 1.00 97.19 99 VAL A CA 1
ATOM 722 C C . VAL A 1 99 ? -5.974 9.317 6.239 1.00 97.19 99 VAL A C 1
ATOM 724 O O . VAL A 1 99 ? -5.497 10.407 6.555 1.00 97.19 99 VAL A O 1
ATOM 727 N N . ILE A 1 100 ? -5.327 8.167 6.416 1.00 96.06 100 ILE A N 1
ATOM 728 C CA . ILE A 1 100 ? -4.065 8.028 7.142 1.00 96.06 100 ILE A CA 1
ATOM 729 C C . ILE A 1 100 ? -2.979 7.523 6.199 1.00 96.06 100 ILE A C 1
ATOM 731 O O . ILE A 1 100 ? -3.121 6.484 5.557 1.00 96.06 100 ILE A O 1
ATOM 735 N N . TYR A 1 101 ? -1.863 8.236 6.141 1.00 95.00 101 TYR A N 1
ATOM 736 C CA . TYR A 1 101 ? -0.659 7.790 5.462 1.00 95.00 101 TYR A CA 1
ATOM 737 C C . TYR A 1 101 ? 0.185 6.921 6.391 1.00 95.00 101 TYR A C 1
ATOM 739 O O . TYR A 1 101 ? 0.633 7.381 7.439 1.00 95.00 101 TYR A O 1
ATOM 747 N N . ILE A 1 102 ? 0.416 5.664 5.998 1.00 91.38 102 ILE A N 1
ATOM 748 C CA . ILE A 1 102 ? 1.219 4.717 6.794 1.00 91.38 102 ILE A CA 1
ATOM 749 C C . ILE A 1 102 ? 2.723 5.021 6.671 1.00 91.38 102 ILE A C 1
ATOM 751 O O . ILE A 1 102 ? 3.508 4.661 7.545 1.00 91.38 102 ILE A O 1
ATOM 755 N N . GLY A 1 103 ? 3.133 5.700 5.597 1.00 90.06 103 GLY A N 1
ATOM 756 C CA . GLY A 1 103 ? 4.536 5.972 5.307 1.00 90.06 103 GLY A CA 1
ATOM 757 C C . GLY A 1 103 ? 5.096 5.156 4.146 1.00 90.06 103 GLY A C 1
ATOM 758 O O . GLY A 1 103 ? 4.390 4.419 3.448 1.00 90.06 103 GLY A O 1
ATOM 759 N N . LYS A 1 104 ? 6.411 5.308 3.954 1.00 92.06 104 LYS A N 1
ATOM 760 C CA . LYS A 1 104 ? 7.200 4.527 2.998 1.00 92.06 104 LYS A CA 1
ATOM 761 C C . LYS A 1 104 ? 7.547 3.150 3.560 1.00 92.06 104 LYS A C 1
ATOM 763 O O . LYS A 1 104 ? 7.364 2.159 2.871 1.00 92.06 104 LYS A O 1
ATOM 768 N N . ALA A 1 105 ? 7.974 3.076 4.817 1.00 93.69 105 ALA A N 1
ATOM 769 C CA . ALA A 1 105 ? 8.193 1.834 5.547 1.00 93.69 105 ALA A CA 1
ATOM 770 C C . ALA A 1 105 ? 7.547 1.928 6.927 1.00 93.69 105 ALA A C 1
ATOM 772 O O . ALA A 1 105 ? 7.781 2.889 7.656 1.00 93.69 105 ALA A O 1
ATOM 773 N N . GLY A 1 106 ? 6.750 0.932 7.300 1.00 90.62 106 GLY A N 1
ATOM 774 C CA . GLY A 1 106 ? 6.061 0.953 8.584 1.00 90.62 106 GLY A CA 1
ATOM 775 C C . GLY A 1 106 ? 5.330 -0.342 8.884 1.00 90.62 106 GLY A C 1
ATOM 776 O O . GLY A 1 106 ? 5.045 -1.142 7.993 1.00 90.62 106 GLY A O 1
ATOM 777 N N . VAL A 1 107 ? 5.024 -0.549 10.160 1.00 91.69 107 VAL A N 1
ATOM 778 C CA . VAL A 1 107 ? 4.166 -1.641 10.613 1.00 91.69 107 VAL A CA 1
ATOM 779 C C . VAL A 1 107 ? 3.195 -1.075 11.632 1.00 91.69 107 VAL A C 1
ATOM 781 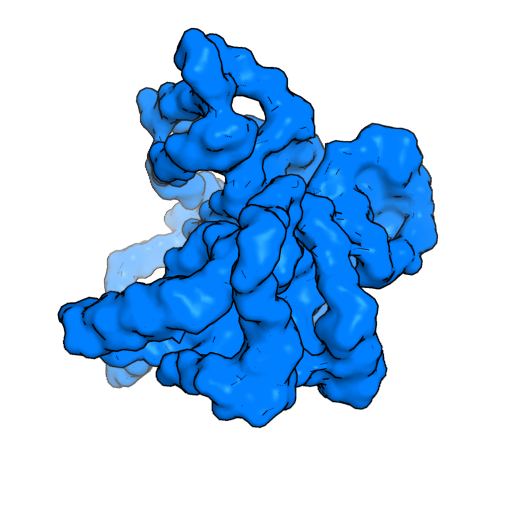O O . VAL A 1 107 ? 3.590 -0.347 12.538 1.00 91.69 107 VAL A O 1
ATOM 784 N N . MET A 1 108 ? 1.921 -1.417 11.515 1.00 90.75 108 MET A N 1
ATOM 785 C CA . MET A 1 108 ? 0.901 -0.950 12.443 1.00 90.75 108 MET A CA 1
ATOM 786 C C . MET A 1 108 ? -0.186 -1.991 12.664 1.00 90.75 108 MET A C 1
ATOM 788 O O . MET A 1 108 ? -0.446 -2.844 11.816 1.00 90.75 108 MET A O 1
ATOM 792 N N . ASN A 1 109 ? -0.855 -1.895 13.806 1.00 89.94 109 ASN A N 1
ATOM 793 C CA . ASN A 1 109 ? -2.075 -2.644 14.058 1.00 89.94 109 ASN A CA 1
ATOM 794 C C . ASN A 1 109 ? -3.251 -1.802 13.561 1.00 89.94 109 ASN A C 1
ATOM 796 O O . ASN A 1 109 ? -3.457 -0.690 14.042 1.00 89.94 109 ASN A O 1
ATOM 800 N N . ILE A 1 110 ? -3.998 -2.318 12.588 1.00 86.06 110 ILE A N 1
ATOM 801 C CA . ILE A 1 110 ? -5.174 -1.623 12.038 1.00 86.06 110 ILE A CA 1
ATOM 802 C C . ILE A 1 110 ? -6.447 -2.012 12.802 1.00 86.06 110 ILE A C 1
ATOM 804 O O . ILE A 1 110 ? -7.407 -1.253 12.880 1.00 86.06 110 ILE A O 1
ATOM 808 N N . THR A 1 111 ? -6.436 -3.193 13.417 1.00 82.00 111 THR A N 1
ATOM 809 C CA . THR A 1 111 ? -7.438 -3.637 14.392 1.00 82.00 111 THR A CA 1
ATOM 810 C C . THR A 1 111 ? -6.729 -4.315 15.562 1.00 82.00 111 THR A C 1
ATOM 812 O O . THR A 1 111 ? -5.510 -4.486 15.543 1.00 82.00 111 THR A O 1
ATOM 815 N N . ASP A 1 112 ? -7.490 -4.755 16.559 1.00 78.06 112 ASP A N 1
ATOM 816 C CA . ASP A 1 112 ? -7.011 -5.582 17.673 1.00 78.06 112 ASP A CA 1
ATOM 817 C C . ASP A 1 112 ? -6.393 -6.924 17.226 1.00 78.06 112 ASP A C 1
ATOM 819 O O . ASP A 1 112 ? -5.671 -7.558 17.993 1.00 78.06 112 ASP A O 1
ATOM 823 N N . LYS A 1 113 ? -6.664 -7.360 15.988 1.00 81.00 113 LYS A N 1
ATOM 824 C CA . LYS A 1 113 ? -6.292 -8.691 15.478 1.00 81.00 113 LYS A CA 1
ATOM 825 C C . LYS A 1 113 ? -5.426 -8.685 14.225 1.00 81.00 113 LYS A C 1
ATOM 827 O O . LYS A 1 113 ? -4.870 -9.731 13.903 1.00 81.00 113 LYS A O 1
ATOM 832 N N . ILE A 1 114 ? -5.364 -7.571 13.495 1.00 88.19 114 ILE A N 1
ATOM 833 C CA . ILE A 1 114 ? -4.678 -7.496 12.199 1.00 88.19 114 ILE A CA 1
ATOM 834 C C . ILE A 1 114 ? -3.506 -6.535 12.287 1.00 88.19 114 ILE A C 1
ATOM 836 O O . ILE A 1 114 ? -3.692 -5.326 12.480 1.00 88.19 114 ILE A O 1
ATOM 840 N N . ARG A 1 115 ? -2.312 -7.077 12.039 1.00 91.25 115 ARG A N 1
ATOM 841 C CA . ARG A 1 115 ? -1.110 -6.284 11.809 1.00 91.25 115 ARG A CA 1
ATOM 842 C C . ARG A 1 115 ? -0.826 -6.137 10.322 1.00 91.25 115 ARG A C 1
ATOM 844 O O . ARG A 1 115 ? -0.782 -7.121 9.583 1.00 91.25 115 ARG A O 1
ATOM 851 N N . VAL A 1 116 ? -0.582 -4.904 9.903 1.00 94.06 116 VAL A N 1
ATOM 852 C CA . VAL A 1 116 ? -0.234 -4.557 8.528 1.00 94.06 116 VAL A CA 1
ATOM 853 C C . VAL A 1 116 ? 1.180 -4.010 8.488 1.00 94.06 116 VAL A C 1
ATOM 855 O O . VAL A 1 116 ? 1.542 -3.148 9.284 1.00 94.06 116 VAL A O 1
ATOM 858 N N . GLY A 1 117 ? 1.978 -4.534 7.568 1.00 94.94 117 GLY A N 1
ATOM 859 C CA . GLY A 1 117 ? 3.276 -3.986 7.208 1.00 94.94 117 GLY A CA 1
ATOM 860 C C . GLY A 1 117 ? 3.166 -3.312 5.851 1.00 94.94 117 GLY A C 1
ATOM 861 O O . GLY A 1 117 ? 2.535 -3.860 4.948 1.00 94.94 117 GLY A O 1
ATOM 862 N N . CYS A 1 118 ? 3.782 -2.149 5.690 1.00 95.38 118 CYS A N 1
ATOM 863 C CA . CYS A 1 118 ? 3.915 -1.499 4.399 1.00 95.38 118 CYS A CA 1
ATOM 864 C C . CYS A 1 118 ? 5.382 -1.251 4.045 1.00 95.38 118 CYS A C 1
ATOM 866 O O . CYS A 1 118 ? 6.169 -0.796 4.878 1.00 95.38 118 CYS A O 1
ATOM 868 N N . LEU A 1 119 ? 5.717 -1.494 2.783 1.00 95.62 119 LEU A N 1
ATOM 869 C CA . LEU A 1 119 ? 6.933 -1.009 2.151 1.00 95.62 119 LEU A CA 1
ATOM 870 C C . LEU A 1 119 ? 6.585 -0.465 0.761 1.00 95.62 119 LEU A C 1
ATOM 872 O O . LEU A 1 119 ? 6.580 -1.182 -0.241 1.00 95.62 119 LEU A O 1
ATOM 876 N N . GLY A 1 120 ? 6.221 0.809 0.739 1.00 92.94 120 GLY A N 1
ATOM 877 C CA . GLY A 1 120 ? 5.895 1.560 -0.460 1.00 92.94 120 GLY A CA 1
ATOM 878 C C . GLY A 1 120 ? 7.131 2.133 -1.147 1.00 92.94 120 GLY A C 1
ATOM 879 O O . GLY A 1 120 ? 8.184 2.282 -0.528 1.00 92.94 120 GLY A O 1
ATOM 880 N N . GLY A 1 121 ? 6.986 2.485 -2.422 1.00 93.25 121 GLY A N 1
ATOM 881 C CA . GLY A 1 121 ? 8.061 3.073 -3.215 1.00 93.25 121 GLY A CA 1
ATOM 882 C C . GLY A 1 121 ? 8.641 2.175 -4.304 1.00 93.25 121 GLY A C 1
ATOM 883 O O . GLY A 1 121 ? 8.300 0.999 -4.438 1.00 93.25 121 GLY A O 1
ATOM 884 N N . ILE A 1 122 ? 9.548 2.762 -5.079 1.00 93.06 122 ILE A N 1
ATOM 885 C CA . ILE A 1 122 ? 10.214 2.140 -6.224 1.00 93.06 122 ILE A CA 1
ATOM 886 C C . ILE A 1 122 ? 11.699 1.905 -5.950 1.00 93.06 122 ILE A C 1
ATOM 888 O O . ILE A 1 122 ? 12.362 2.661 -5.244 1.00 93.06 122 ILE A O 1
ATOM 892 N N . LEU A 1 123 ? 12.230 0.828 -6.511 1.00 93.31 123 LEU A N 1
ATOM 893 C CA . LEU A 1 123 ? 13.647 0.512 -6.519 1.00 93.31 123 LEU A CA 1
ATOM 894 C C . LEU A 1 123 ? 14.357 1.229 -7.670 1.00 93.31 123 LEU A C 1
ATOM 896 O O . LEU A 1 123 ? 14.044 1.015 -8.836 1.00 93.31 123 LEU A O 1
ATOM 900 N N . ASP A 1 124 ? 15.369 2.005 -7.314 1.00 92.38 124 ASP A N 1
ATOM 901 C CA . ASP A 1 124 ? 16.414 2.479 -8.214 1.00 92.38 124 ASP A CA 1
ATOM 902 C C . ASP A 1 124 ? 17.749 2.017 -7.630 1.00 92.38 124 ASP A C 1
ATOM 904 O O . ASP A 1 124 ? 17.970 2.141 -6.425 1.00 92.38 124 ASP A O 1
ATOM 908 N N . ILE A 1 125 ? 18.606 1.414 -8.454 1.00 89.50 125 ILE A N 1
ATOM 909 C CA . ILE A 1 125 ? 19.815 0.735 -7.971 1.00 89.50 125 ILE A CA 1
ATOM 910 C C . ILE A 1 125 ? 20.800 1.730 -7.353 1.00 89.50 125 ILE A C 1
ATOM 912 O O . ILE A 1 125 ? 21.399 1.424 -6.322 1.00 89.50 125 ILE A O 1
ATOM 916 N N . GLU A 1 126 ? 20.952 2.912 -7.947 1.00 90.69 126 GLU A N 1
ATOM 917 C CA . GLU A 1 126 ? 21.894 3.925 -7.467 1.00 90.69 126 GLU A CA 1
ATOM 918 C C . GLU A 1 126 ? 21.421 4.487 -6.126 1.00 90.69 126 GLU A C 1
ATOM 920 O O . GLU A 1 126 ? 22.186 4.546 -5.161 1.00 90.69 126 GLU A O 1
ATOM 925 N N . LYS A 1 127 ? 20.122 4.781 -6.029 1.00 91.88 127 LYS A N 1
ATOM 926 C CA . LYS A 1 127 ? 19.502 5.287 -4.796 1.00 91.88 127 LYS A CA 1
ATOM 927 C C . LYS A 1 127 ? 19.413 4.229 -3.708 1.00 91.88 127 LYS A C 1
ATOM 929 O O . LYS A 1 127 ? 19.398 4.562 -2.526 1.00 91.88 127 LYS A O 1
ATOM 934 N N . PHE A 1 128 ? 19.380 2.947 -4.069 1.00 92.19 128 PHE A N 1
ATOM 935 C CA . PHE A 1 128 ? 19.291 1.874 -3.085 1.00 92.19 128 PHE A CA 1
ATOM 936 C C . PHE A 1 128 ? 20.540 1.779 -2.200 1.00 92.19 128 PHE A C 1
ATOM 938 O O . PHE A 1 128 ? 20.431 1.375 -1.042 1.00 92.19 128 PHE A O 1
ATOM 945 N N . ILE A 1 129 ? 21.710 2.164 -2.725 1.00 90.44 129 ILE A N 1
ATOM 946 C CA . ILE A 1 129 ? 22.997 2.140 -2.007 1.00 90.44 129 ILE A CA 1
ATOM 947 C C . ILE A 1 129 ? 23.031 3.195 -0.889 1.00 90.44 129 ILE A C 1
ATOM 949 O O . ILE A 1 129 ? 23.797 3.064 0.068 1.00 90.44 129 ILE A O 1
ATOM 953 N N . GLU A 1 130 ? 22.181 4.218 -0.970 1.00 89.50 130 GLU A N 1
ATOM 954 C CA . GLU A 1 130 ? 22.083 5.250 0.053 1.00 89.50 130 GLU A CA 1
ATOM 955 C C . GLU A 1 130 ? 21.611 4.676 1.397 1.00 89.50 130 GLU A C 1
ATOM 957 O O . GLU A 1 130 ? 20.700 3.847 1.496 1.00 89.50 130 GLU A O 1
ATOM 962 N N . THR A 1 131 ? 22.232 5.160 2.471 1.00 87.44 131 THR A N 1
ATOM 963 C CA . THR A 1 131 ? 21.973 4.713 3.849 1.00 87.44 131 THR A CA 1
ATOM 964 C C . THR A 1 131 ? 21.217 5.746 4.681 1.00 87.44 131 THR A C 1
ATOM 966 O O . THR A 1 131 ? 20.923 5.501 5.851 1.00 87.44 131 THR A O 1
ATOM 969 N N . THR A 1 132 ? 20.874 6.885 4.083 1.00 87.50 132 THR A N 1
ATOM 970 C CA . THR A 1 132 ? 20.055 7.938 4.685 1.00 87.50 132 THR A CA 1
ATOM 971 C C . THR A 1 132 ? 18.645 7.876 4.129 1.00 87.50 132 THR A C 1
ATOM 973 O O . THR A 1 132 ? 18.449 7.756 2.923 1.00 87.50 132 THR A O 1
ATOM 976 N N . GLU A 1 133 ? 17.641 7.951 4.995 1.00 83.00 133 GLU A N 1
ATOM 977 C CA . GLU A 1 133 ? 16.254 7.968 4.546 1.00 83.00 133 GLU A CA 1
ATOM 978 C C . GLU A 1 133 ? 15.842 9.378 4.110 1.00 83.00 133 GLU A C 1
ATOM 980 O O . GLU A 1 133 ? 15.941 10.328 4.883 1.00 83.00 133 GLU A O 1
ATOM 985 N N . ASP A 1 134 ? 15.349 9.499 2.877 1.00 86.50 134 ASP A N 1
ATOM 986 C CA . ASP A 1 134 ? 14.600 10.670 2.423 1.00 86.50 134 ASP A CA 1
ATOM 987 C C . ASP A 1 134 ? 13.092 10.342 2.453 1.00 86.50 134 ASP A C 1
ATOM 989 O O . ASP A 1 134 ? 12.637 9.491 1.672 1.00 86.50 134 ASP A O 1
ATOM 993 N N . PRO A 1 135 ? 12.306 10.980 3.343 1.00 82.94 135 PRO A N 1
ATOM 994 C CA . PRO A 1 135 ? 10.868 10.743 3.462 1.00 82.94 135 PRO A CA 1
ATOM 995 C C . PRO A 1 135 ? 10.052 11.357 2.313 1.00 82.94 135 PRO A C 1
ATOM 997 O O . PRO A 1 135 ? 8.888 11.005 2.136 1.00 82.94 135 PRO A O 1
ATOM 1000 N N . THR A 1 136 ? 10.635 12.271 1.532 1.00 87.38 136 THR A N 1
ATOM 1001 C CA . THR A 1 136 ? 9.978 12.928 0.385 1.00 87.38 136 THR A CA 1
ATOM 1002 C C . THR A 1 136 ? 10.200 12.182 -0.932 1.00 87.38 136 THR A C 1
ATOM 1004 O O . THR A 1 136 ? 9.526 12.430 -1.937 1.00 87.38 136 THR A O 1
ATOM 1007 N N . SER A 1 137 ? 11.162 11.265 -0.929 1.00 92.44 137 SER A N 1
ATOM 1008 C CA . SER A 1 137 ? 11.543 10.445 -2.065 1.00 92.44 137 SER A CA 1
ATOM 1009 C C . SER A 1 137 ? 10.705 9.163 -2.124 1.00 92.44 137 SER A C 1
ATOM 1011 O O . SER A 1 137 ? 10.561 8.480 -1.105 1.00 92.44 137 SER A O 1
ATOM 1013 N N . PRO A 1 138 ? 10.209 8.772 -3.314 1.00 93.69 138 PRO A N 1
ATOM 1014 C CA . PRO A 1 138 ? 9.504 7.510 -3.492 1.00 93.69 138 PRO A CA 1
ATOM 1015 C C . PRO A 1 138 ? 10.476 6.325 -3.561 1.00 93.69 138 PRO A C 1
ATOM 1017 O O . PRO A 1 138 ? 10.035 5.189 -3.673 1.00 93.69 138 PRO A O 1
ATOM 1020 N N . TYR A 1 139 ? 11.791 6.559 -3.534 1.00 94.94 139 TYR A N 1
ATOM 1021 C CA . TYR A 1 139 ? 12.770 5.498 -3.709 1.00 94.94 139 TYR A CA 1
ATOM 1022 C C . TYR A 1 139 ? 13.001 4.733 -2.404 1.00 94.94 139 TYR A C 1
ATOM 1024 O O . TYR A 1 139 ? 13.209 5.325 -1.333 1.00 94.94 139 TYR A O 1
ATOM 1032 N N . ILE A 1 140 ? 12.970 3.404 -2.503 1.00 94.19 140 ILE A N 1
ATOM 1033 C CA . ILE A 1 140 ? 13.393 2.516 -1.421 1.00 94.19 140 ILE A CA 1
ATOM 1034 C C . ILE A 1 140 ? 14.919 2.433 -1.392 1.00 94.19 140 ILE A C 1
ATOM 1036 O O . ILE A 1 140 ? 15.577 2.399 -2.430 1.00 94.19 140 ILE A O 1
ATOM 1040 N N . ASN A 1 141 ? 15.479 2.362 -0.189 1.00 94.50 141 ASN A N 1
ATOM 1041 C CA . ASN A 1 141 ? 16.913 2.203 0.031 1.00 94.50 141 ASN A CA 1
ATOM 1042 C C . ASN A 1 141 ? 17.211 1.322 1.252 1.00 94.50 141 ASN A C 1
ATOM 1044 O O . ASN A 1 141 ? 16.289 0.836 1.918 1.00 94.50 141 ASN A O 1
ATOM 1048 N N . GLN A 1 142 ? 18.492 1.108 1.562 1.00 92.75 142 GLN A N 1
ATOM 1049 C CA . GLN A 1 142 ? 18.897 0.268 2.696 1.00 92.75 142 GLN A CA 1
ATOM 1050 C C . GLN A 1 142 ? 18.317 0.747 4.033 1.00 92.75 142 GLN A C 1
ATOM 1052 O O . GLN A 1 142 ? 17.902 -0.080 4.849 1.00 92.75 142 GLN A O 1
ATOM 1057 N N . ALA A 1 143 ? 18.241 2.065 4.249 1.00 92.62 143 ALA A N 1
ATOM 1058 C CA . ALA A 1 143 ? 17.638 2.634 5.454 1.00 92.62 143 ALA A CA 1
ATOM 1059 C C . ALA A 1 143 ? 16.154 2.267 5.566 1.00 92.62 143 ALA A C 1
ATOM 1061 O O . ALA A 1 143 ? 15.706 1.839 6.626 1.00 92.62 143 ALA A O 1
ATOM 1062 N N . THR A 1 144 ? 15.432 2.334 4.445 1.00 93.75 144 THR A N 1
ATOM 1063 C CA . THR A 1 144 ? 14.004 2.002 4.354 1.00 93.75 144 THR A CA 1
ATOM 1064 C C . THR A 1 144 ? 13.747 0.531 4.726 1.00 93.75 144 THR A C 1
ATOM 1066 O O . THR A 1 144 ? 12.885 0.231 5.552 1.00 93.75 144 THR A O 1
ATOM 1069 N N . ILE A 1 145 ? 14.541 -0.403 4.178 1.00 93.25 145 ILE A N 1
ATOM 1070 C CA . ILE A 1 145 ? 14.445 -1.840 4.505 1.00 93.25 145 ILE A CA 1
ATOM 1071 C C . ILE A 1 145 ? 14.771 -2.093 5.982 1.00 93.25 145 ILE A C 1
ATOM 1073 O O . ILE A 1 145 ? 14.083 -2.856 6.664 1.00 93.25 145 ILE A O 1
ATOM 1077 N N . LYS A 1 146 ? 15.819 -1.438 6.493 1.00 92.25 146 LYS A N 1
ATOM 1078 C CA . LYS A 1 146 ? 16.242 -1.562 7.889 1.00 92.25 146 LYS A CA 1
ATOM 1079 C C . LYS A 1 146 ? 15.182 -1.024 8.853 1.00 92.25 146 LYS A C 1
ATOM 1081 O O . LYS A 1 146 ? 14.934 -1.661 9.873 1.00 92.25 146 LYS A O 1
ATOM 1086 N N . ALA A 1 147 ? 14.555 0.107 8.532 1.00 91.44 147 ALA A N 1
ATOM 1087 C CA . ALA A 1 147 ? 13.483 0.700 9.326 1.00 91.44 147 ALA A CA 1
ATOM 1088 C C . ALA A 1 147 ? 12.279 -0.245 9.441 1.00 91.44 147 ALA A C 1
ATOM 1090 O O . ALA A 1 147 ? 11.762 -0.439 10.540 1.00 91.44 147 ALA A O 1
ATOM 1091 N N . PHE A 1 148 ? 11.892 -0.896 8.338 1.00 93.06 148 PHE A N 1
ATOM 1092 C CA . PHE A 1 148 ? 10.833 -1.905 8.351 1.00 93.06 148 PHE A CA 1
ATOM 1093 C C . PHE A 1 148 ? 11.197 -3.112 9.225 1.00 93.06 148 PHE A C 1
ATOM 1095 O O . PHE A 1 148 ? 10.458 -3.454 10.145 1.00 93.06 148 PHE A O 1
ATOM 1102 N N . ASN A 1 149 ? 12.349 -3.743 8.972 1.00 90.94 149 ASN A N 1
ATOM 1103 C CA . ASN A 1 149 ? 12.749 -4.973 9.668 1.00 90.94 149 ASN A CA 1
ATOM 1104 C C . ASN A 1 149 ? 12.962 -4.763 11.174 1.00 90.94 149 ASN A C 1
ATOM 1106 O O . ASN A 1 149 ? 12.676 -5.658 11.963 1.00 90.94 149 ASN A O 1
ATOM 1110 N N . ASN A 1 150 ? 13.433 -3.580 11.574 1.00 89.38 150 ASN A N 1
ATOM 1111 C CA . ASN A 1 150 ? 13.661 -3.234 12.976 1.00 89.38 150 ASN A CA 1
ATOM 1112 C C . ASN A 1 150 ? 12.436 -2.590 13.640 1.00 89.38 150 ASN A C 1
ATOM 1114 O O . ASN A 1 150 ? 12.552 -2.048 14.744 1.00 89.38 150 ASN A O 1
ATOM 1118 N N . HIS A 1 151 ? 11.274 -2.595 12.981 1.00 90.19 151 HIS A N 1
ATOM 1119 C CA . HIS A 1 151 ? 10.092 -1.962 13.536 1.00 90.19 151 HIS A CA 1
ATOM 1120 C C . HIS A 1 151 ? 9.708 -2.629 14.872 1.00 90.19 151 HIS A C 1
ATOM 1122 O O . HIS A 1 151 ? 9.619 -3.857 14.929 1.00 90.19 151 HIS A O 1
ATOM 1128 N N . PRO A 1 152 ? 9.409 -1.866 15.944 1.00 86.94 152 PRO A N 1
ATOM 1129 C CA . PRO A 1 152 ? 9.150 -2.432 17.271 1.00 86.94 152 PRO A CA 1
ATOM 1130 C C . PRO A 1 152 ? 8.045 -3.492 17.312 1.00 86.94 152 PRO A C 1
ATOM 1132 O O . PRO A 1 152 ? 8.128 -4.436 18.085 1.00 86.94 152 PRO A O 1
ATOM 1135 N N . LEU A 1 153 ? 7.025 -3.365 16.457 1.00 86.44 153 LEU A N 1
ATOM 1136 C CA . LEU A 1 153 ? 5.943 -4.353 16.354 1.00 86.44 153 LEU A CA 1
ATOM 1137 C C . LEU A 1 153 ? 6.365 -5.690 15.719 1.00 86.44 153 LEU A C 1
ATOM 1139 O O . LEU A 1 153 ? 5.602 -6.644 15.801 1.00 86.44 153 LEU A O 1
ATOM 1143 N N . LEU A 1 154 ? 7.542 -5.781 15.097 1.00 85.38 154 LEU A N 1
ATOM 1144 C CA . LEU A 1 154 ? 8.113 -7.036 14.592 1.00 85.38 154 LEU A CA 1
ATOM 1145 C C . LEU A 1 154 ? 9.150 -7.641 15.546 1.00 85.38 154 LEU A C 1
ATOM 1147 O O . LEU A 1 154 ? 9.682 -8.711 15.260 1.00 85.38 154 LEU A O 1
ATOM 1151 N N . ALA A 1 155 ? 9.448 -6.984 16.671 1.00 80.81 155 ALA A N 1
ATOM 1152 C CA . ALA A 1 155 ? 10.390 -7.514 17.646 1.00 80.81 155 ALA A CA 1
ATOM 1153 C C . ALA A 1 155 ? 9.890 -8.857 18.203 1.00 80.81 155 ALA A C 1
ATOM 1155 O O . ALA A 1 155 ? 8.703 -9.018 18.507 1.00 80.81 155 ALA A O 1
ATOM 1156 N N . THR A 1 156 ? 10.794 -9.828 18.340 1.00 71.81 156 THR A N 1
ATOM 1157 C CA . THR A 1 156 ? 10.481 -11.077 19.034 1.00 71.81 156 THR A CA 1
ATOM 1158 C C . THR A 1 156 ? 10.397 -10.827 20.546 1.00 71.81 156 THR A C 1
ATOM 1160 O O . THR A 1 156 ? 11.020 -9.889 21.052 1.00 71.81 156 THR A O 1
ATOM 1163 N N . PRO A 1 157 ? 9.633 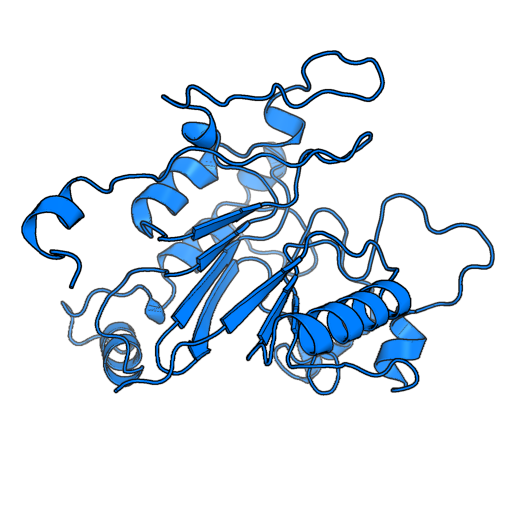-11.637 21.298 1.00 63.25 157 PRO A N 1
ATOM 1164 C CA . PRO A 1 157 ? 9.477 -11.478 22.748 1.00 63.25 157 PRO A CA 1
ATOM 1165 C C . PRO A 1 157 ? 10.747 -11.710 23.590 1.00 63.25 157 PRO A C 1
ATOM 1167 O O . PRO A 1 157 ? 10.650 -11.734 24.813 1.00 63.25 157 PRO A O 1
ATOM 1170 N N . ASP A 1 158 ? 11.919 -11.883 22.978 1.00 60.09 158 ASP A N 1
ATOM 1171 C CA . ASP A 1 158 ? 13.060 -12.557 23.612 1.00 60.09 158 ASP A CA 1
ATOM 1172 C C . ASP A 1 158 ? 14.071 -11.629 24.299 1.00 60.09 158 ASP A C 1
ATOM 1174 O O . ASP A 1 158 ? 15.096 -12.093 24.783 1.00 60.09 158 ASP A O 1
ATOM 1178 N N . ASP A 1 159 ? 13.771 -10.338 24.428 1.00 56.16 159 ASP A N 1
ATOM 1179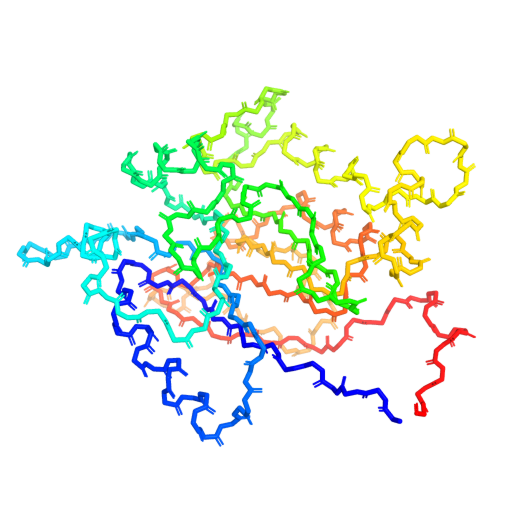 C CA . ASP A 1 159 ? 14.622 -9.397 25.160 1.00 56.16 159 ASP A CA 1
ATOM 1180 C C . ASP A 1 159 ? 13.793 -8.541 26.114 1.00 56.16 159 ASP A C 1
ATOM 1182 O O . ASP A 1 159 ? 12.672 -8.161 25.788 1.00 56.16 159 ASP A O 1
ATOM 1186 N N . ASN A 1 160 ? 14.360 -8.130 27.253 1.00 65.62 160 ASN A N 1
ATOM 1187 C CA . ASN A 1 160 ? 13.816 -7.076 28.133 1.00 65.62 160 ASN A CA 1
ATOM 1188 C C . ASN A 1 160 ? 13.897 -5.677 27.472 1.00 65.62 160 ASN A C 1
ATOM 1190 O O . ASN A 1 160 ? 14.268 -4.684 28.097 1.00 65.62 160 ASN A O 1
ATOM 1194 N N . SER A 1 161 ? 13.612 -5.595 26.174 1.00 75.19 161 SER A N 1
ATOM 1195 C CA . SER A 1 161 ? 13.674 -4.375 25.388 1.00 75.19 161 SER A CA 1
ATOM 1196 C C . SER A 1 161 ? 12.340 -3.627 25.425 1.00 75.19 161 SER A C 1
ATOM 1198 O O . SER A 1 161 ? 11.260 -4.193 25.583 1.00 75.19 161 SER A O 1
ATOM 1200 N N . LEU A 1 162 ? 12.387 -2.313 25.212 1.00 72.81 162 LEU A N 1
ATOM 1201 C CA . LEU A 1 162 ? 11.166 -1.523 25.049 1.00 72.81 162 LEU A CA 1
ATOM 1202 C C . LEU A 1 162 ? 10.353 -1.966 23.814 1.00 72.81 162 LEU A C 1
ATOM 1204 O O . LEU A 1 162 ? 9.133 -1.810 23.783 1.00 72.81 162 LEU A O 1
ATOM 1208 N N . ALA A 1 163 ? 11.021 -2.509 22.792 1.00 72.00 163 ALA A N 1
ATOM 1209 C CA . ALA A 1 163 ? 10.386 -2.968 21.562 1.00 72.00 163 ALA A CA 1
ATOM 1210 C C . ALA A 1 163 ? 9.547 -4.235 21.788 1.00 72.00 163 ALA A C 1
ATOM 1212 O O . ALA A 1 163 ? 8.385 -4.268 21.387 1.00 72.00 163 ALA A O 1
ATOM 1213 N N . SER A 1 164 ? 10.082 -5.222 22.508 1.00 70.38 164 SER A N 1
ATOM 1214 C CA . SER A 1 164 ? 9.340 -6.433 22.883 1.00 70.38 164 SER A CA 1
ATOM 1215 C C . SER A 1 164 ? 8.173 -6.116 23.825 1.00 70.38 164 SER A C 1
ATOM 1217 O O . SER A 1 164 ? 7.085 -6.655 23.641 1.00 70.38 164 SER A O 1
ATOM 1219 N N . ALA A 1 165 ? 8.335 -5.168 24.757 1.00 69.81 165 ALA A N 1
ATOM 1220 C CA . ALA A 1 165 ? 7.239 -4.695 25.606 1.00 69.81 165 ALA A CA 1
ATOM 1221 C C . ALA A 1 165 ? 6.103 -4.049 24.789 1.00 69.81 165 ALA A C 1
ATOM 1223 O O . ALA A 1 165 ? 4.929 -4.316 25.049 1.00 69.81 165 ALA A O 1
ATOM 1224 N N . LYS A 1 166 ? 6.435 -3.240 23.769 1.00 70.19 166 LYS A N 1
ATOM 1225 C CA . LYS A 1 166 ? 5.450 -2.669 22.830 1.00 70.19 166 LYS A CA 1
ATOM 1226 C C . LYS A 1 166 ? 4.777 -3.733 21.962 1.00 70.19 166 LYS A C 1
ATOM 1228 O O . LYS A 1 166 ? 3.581 -3.636 21.705 1.00 70.19 166 LYS A O 1
ATOM 1233 N N . ALA A 1 167 ? 5.518 -4.739 21.504 1.00 70.31 167 ALA A N 1
ATOM 1234 C CA . ALA A 1 167 ? 4.945 -5.849 20.748 1.00 70.31 167 ALA A CA 1
ATOM 1235 C C . ALA A 1 167 ? 3.971 -6.667 21.618 1.00 70.31 167 ALA A C 1
ATOM 1237 O O . ALA A 1 167 ? 2.848 -6.941 21.188 1.00 70.31 167 ALA A O 1
ATOM 1238 N N . ALA A 1 168 ? 4.355 -6.972 22.861 1.00 68.44 168 ALA A N 1
ATOM 1239 C CA . ALA A 1 168 ? 3.547 -7.726 23.817 1.00 68.44 168 ALA A CA 1
ATOM 1240 C C . ALA A 1 168 ? 2.276 -6.977 24.257 1.00 68.44 168 ALA A C 1
ATOM 1242 O O . ALA A 1 168 ? 1.211 -7.584 24.361 1.00 68.44 168 ALA A O 1
ATOM 1243 N N . SER A 1 169 ? 2.352 -5.657 24.463 1.00 68.31 169 SER A N 1
ATOM 1244 C CA . SER A 1 169 ? 1.187 -4.842 24.841 1.00 68.31 169 SER A CA 1
ATOM 1245 C C . SER A 1 169 ? 0.189 -4.634 23.701 1.00 68.31 169 SER A C 1
ATOM 1247 O O . SER A 1 169 ? -0.941 -4.215 23.939 1.00 68.31 169 SER A O 1
ATOM 1249 N N . SER A 1 170 ? 0.577 -4.957 22.465 1.00 65.88 170 SER A N 1
ATOM 1250 C CA . SER A 1 170 ? -0.244 -4.734 21.277 1.00 65.88 170 SER A CA 1
ATOM 1251 C C . SER A 1 170 ? -1.427 -5.705 21.129 1.00 65.88 170 SER A C 1
ATOM 1253 O O . SER A 1 170 ? -2.212 -5.560 20.195 1.00 65.88 170 SER A O 1
ATOM 1255 N N . GLY A 1 171 ? -1.543 -6.713 22.003 1.00 66.00 171 GLY A N 1
ATOM 1256 C CA . GLY A 1 171 ? -2.593 -7.742 21.959 1.00 66.00 171 GLY A CA 1
ATOM 1257 C C . GLY A 1 171 ? -2.413 -8.793 20.853 1.00 66.00 171 GLY A C 1
ATOM 1258 O O . GLY A 1 171 ? -3.051 -9.843 20.895 1.00 66.00 171 GLY A O 1
ATOM 1259 N N . ILE A 1 172 ? -1.501 -8.559 19.902 1.00 69.94 172 ILE A N 1
ATOM 1260 C CA . ILE A 1 172 ? -1.145 -9.482 18.820 1.00 69.94 172 ILE A CA 1
ATOM 1261 C C . ILE A 1 172 ? 0.175 -10.172 19.183 1.00 69.94 172 ILE A C 1
ATOM 1263 O O . ILE A 1 172 ? 1.252 -9.584 19.090 1.00 69.94 172 ILE A O 1
ATOM 1267 N N . ALA A 1 173 ? 0.070 -11.438 19.593 1.00 57.50 173 ALA A N 1
ATOM 1268 C CA . ALA A 1 173 ? 1.109 -12.204 20.290 1.00 57.50 173 ALA A CA 1
ATOM 1269 C C . ALA A 1 173 ? 2.365 -12.588 19.476 1.00 57.50 173 ALA A C 1
ATOM 1271 O O . ALA A 1 173 ? 3.203 -13.328 19.981 1.00 57.50 173 ALA A O 1
ATOM 1272 N N . ALA A 1 174 ? 2.509 -12.160 18.222 1.00 62.12 174 ALA A N 1
ATOM 1273 C CA . ALA A 1 174 ? 3.552 -12.678 17.338 1.00 62.12 174 ALA A CA 1
ATOM 1274 C C . ALA A 1 174 ? 4.233 -11.582 16.526 1.00 62.12 174 ALA A C 1
ATOM 1276 O O . ALA A 1 174 ? 3.596 -10.596 16.195 1.00 62.12 174 ALA A O 1
ATOM 1277 N N . SER A 1 175 ? 5.494 -11.784 16.151 1.00 69.50 175 SER A N 1
ATOM 1278 C CA . SER A 1 175 ? 6.334 -10.882 15.344 1.00 69.50 175 SER A CA 1
ATOM 1279 C C . SER A 1 175 ? 6.016 -10.881 13.837 1.00 69.50 175 SER A C 1
ATOM 1281 O O . SER A 1 175 ? 6.801 -10.375 13.040 1.00 69.50 175 SER A O 1
ATOM 1283 N N . TYR A 1 176 ? 4.885 -11.455 13.416 1.00 78.25 176 TYR A N 1
ATOM 1284 C CA . TYR A 1 176 ? 4.513 -11.534 12.001 1.00 78.25 176 TYR A CA 1
ATOM 1285 C C . TYR A 1 176 ? 3.663 -10.343 11.553 1.00 78.25 176 TYR A C 1
ATOM 1287 O O . TYR A 1 176 ? 3.094 -9.602 12.359 1.00 78.25 176 TYR A O 1
ATOM 1295 N N . VAL A 1 177 ? 3.534 -10.215 10.235 1.00 90.06 177 VAL A N 1
ATOM 1296 C CA . VAL A 1 177 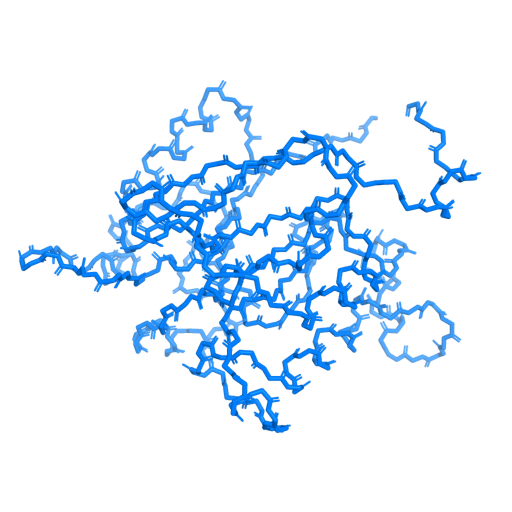? 2.585 -9.323 9.565 1.00 90.06 177 VAL A CA 1
ATOM 1297 C C . VAL A 1 177 ? 1.431 -10.169 9.020 1.00 90.06 177 VAL A C 1
ATOM 1299 O O . VAL A 1 177 ? 1.668 -11.214 8.427 1.00 90.06 177 VAL A O 1
ATOM 1302 N N . ASP A 1 178 ? 0.173 -9.768 9.209 1.00 91.62 178 ASP A N 1
ATOM 1303 C CA . ASP A 1 178 ? -0.956 -10.475 8.587 1.00 91.62 178 ASP A CA 1
ATOM 1304 C C . ASP A 1 178 ? -1.118 -10.060 7.120 1.00 91.62 178 ASP A C 1
ATOM 1306 O O . ASP A 1 178 ? -1.277 -10.920 6.250 1.00 91.62 178 ASP A O 1
ATOM 1310 N N . ILE A 1 179 ? -1.037 -8.754 6.848 1.00 94.69 179 ILE A N 1
ATOM 1311 C CA . ILE A 1 179 ? -1.145 -8.173 5.505 1.00 94.69 179 ILE A CA 1
ATOM 1312 C C . ILE A 1 179 ? 0.111 -7.353 5.206 1.00 94.69 179 ILE A C 1
ATOM 1314 O O . ILE A 1 179 ? 0.379 -6.360 5.879 1.00 94.69 179 ILE A O 1
ATOM 1318 N N . LEU A 1 180 ? 0.874 -7.752 4.193 1.00 95.62 180 LEU A N 1
ATOM 1319 C CA . LEU A 1 180 ? 1.978 -6.966 3.651 1.00 95.62 180 LEU A CA 1
ATOM 1320 C C . LEU A 1 180 ? 1.492 -6.182 2.429 1.00 95.62 180 LEU A C 1
ATOM 1322 O O . LEU A 1 180 ? 0.919 -6.755 1.503 1.00 95.62 180 LEU A O 1
ATOM 1326 N N . ILE A 1 181 ? 1.738 -4.877 2.427 1.00 96.38 181 ILE A N 1
ATOM 1327 C CA . ILE A 1 181 ? 1.478 -3.989 1.295 1.00 96.38 181 ILE A CA 1
ATOM 1328 C C . ILE A 1 181 ? 2.814 -3.509 0.752 1.00 96.38 181 ILE A C 1
ATOM 1330 O O . ILE A 1 181 ? 3.607 -2.913 1.481 1.00 96.38 181 ILE A O 1
ATOM 1334 N N . THR A 1 182 ? 3.053 -3.723 -0.532 1.00 95.38 182 THR A N 1
ATOM 1335 C CA . THR A 1 182 ? 4.191 -3.129 -1.231 1.00 95.38 182 THR A CA 1
ATOM 1336 C C . THR A 1 182 ? 3.730 -2.413 -2.487 1.00 95.38 182 THR A C 1
ATOM 1338 O O . THR A 1 182 ? 2.603 -2.594 -2.938 1.00 95.38 182 THR A O 1
ATOM 1341 N N . HIS A 1 183 ? 4.589 -1.574 -3.059 1.00 92.94 183 HIS A N 1
ATOM 1342 C CA . HIS A 1 183 ? 4.351 -1.105 -4.419 1.00 92.94 183 HIS A CA 1
ATOM 1343 C C . HIS A 1 183 ? 4.868 -2.147 -5.419 1.00 92.94 183 HIS A C 1
ATOM 1345 O O . HIS A 1 183 ? 4.068 -2.793 -6.093 1.00 92.94 183 HIS A O 1
ATOM 1351 N N . PHE A 1 184 ? 6.183 -2.402 -5.436 1.00 92.50 184 PHE A N 1
ATOM 1352 C CA . PHE A 1 184 ? 6.776 -3.476 -6.239 1.00 92.50 184 PHE A CA 1
ATOM 1353 C C . PHE A 1 184 ? 6.482 -4.879 -5.706 1.00 92.50 184 PHE A C 1
ATOM 1355 O O . PHE A 1 184 ? 6.257 -5.084 -4.514 1.00 92.50 184 PHE A O 1
ATOM 1362 N N . TRP A 1 185 ? 6.521 -5.863 -6.601 1.00 91.31 185 TRP A N 1
ATOM 1363 C CA . TRP A 1 185 ? 6.405 -7.275 -6.256 1.00 91.31 185 TRP A CA 1
ATOM 1364 C C . TRP A 1 185 ? 7.761 -7.860 -5.812 1.00 91.31 185 TRP A C 1
ATOM 1366 O O . TRP A 1 185 ? 8.808 -7.464 -6.332 1.00 91.31 185 TRP A O 1
ATOM 1376 N N . PRO A 1 186 ? 7.798 -8.832 -4.887 1.00 92.00 186 PRO A N 1
ATOM 1377 C CA . PRO A 1 186 ? 9.005 -9.619 -4.651 1.00 92.00 186 PRO A CA 1
ATOM 1378 C C . PRO A 1 186 ? 9.218 -10.572 -5.839 1.00 92.00 186 PRO A C 1
ATOM 1380 O O . PRO A 1 186 ? 8.269 -11.264 -6.203 1.00 92.00 186 PRO A O 1
ATOM 1383 N N . PRO A 1 187 ? 10.407 -10.668 -6.466 1.00 89.62 187 PRO A N 1
ATOM 1384 C CA . PRO A 1 187 ? 10.622 -11.562 -7.613 1.00 89.62 187 PRO A CA 1
ATOM 1385 C C . PRO A 1 187 ? 10.236 -13.026 -7.348 1.00 89.62 187 PRO A C 1
ATOM 1387 O O . PRO A 1 187 ? 9.770 -13.737 -8.242 1.00 89.62 187 PRO A O 1
ATOM 1390 N N . SER A 1 188 ? 10.365 -13.480 -6.100 1.00 87.56 188 SER A N 1
ATOM 1391 C CA . SER A 1 188 ? 9.939 -14.810 -5.661 1.00 87.56 188 SER A CA 1
ATOM 1392 C C . SER A 1 188 ? 8.439 -15.072 -5.793 1.00 87.56 188 SER A C 1
ATOM 1394 O O . SER A 1 188 ? 8.028 -16.236 -5.743 1.00 87.56 188 SER A O 1
ATOM 1396 N N . VAL A 1 189 ? 7.617 -14.043 -6.015 1.00 86.44 189 VAL A N 1
ATOM 1397 C CA . VAL A 1 189 ? 6.174 -14.195 -6.205 1.00 86.44 189 VAL A CA 1
ATOM 1398 C C . VAL A 1 189 ? 5.855 -15.104 -7.393 1.00 86.44 189 VAL A C 1
ATOM 1400 O O . VAL A 1 189 ? 4.940 -15.917 -7.306 1.00 86.44 189 VAL A O 1
ATOM 1403 N N . ALA A 1 190 ? 6.649 -15.044 -8.462 1.00 82.44 190 ALA A N 1
ATOM 1404 C CA . ALA A 1 190 ? 6.466 -15.882 -9.642 1.00 82.44 190 ALA A CA 1
ATOM 1405 C C . ALA A 1 190 ? 6.986 -17.318 -9.431 1.00 82.44 190 ALA A C 1
ATOM 1407 O O . ALA A 1 190 ? 6.679 -18.223 -10.200 1.00 82.44 190 ALA A O 1
ATOM 1408 N N . ARG A 1 191 ? 7.789 -17.580 -8.393 1.00 82.69 191 ARG A N 1
ATOM 1409 C CA . ARG A 1 191 ? 8.416 -18.896 -8.215 1.00 82.69 191 ARG A CA 1
ATOM 1410 C C . ARG A 1 191 ? 7.390 -19.952 -7.817 1.00 82.69 191 ARG A C 1
ATOM 1412 O O . ARG A 1 191 ? 6.635 -19.776 -6.857 1.00 82.69 191 ARG A O 1
ATOM 1419 N N . LEU A 1 192 ? 7.466 -21.092 -8.511 1.00 80.50 192 LEU A N 1
ATOM 1420 C CA . LEU A 1 192 ? 6.647 -22.288 -8.274 1.00 80.50 192 LEU A CA 1
ATOM 1421 C C . LEU A 1 192 ? 5.135 -22.040 -8.400 1.00 80.50 192 LEU A C 1
ATOM 1423 O O . LEU A 1 192 ? 4.350 -22.832 -7.890 1.00 80.50 192 LEU A O 1
ATOM 1427 N N . SER A 1 193 ? 4.734 -20.952 -9.058 1.00 82.25 193 SER A N 1
ATOM 1428 C CA . SER A 1 193 ? 3.338 -20.717 -9.407 1.00 82.25 193 SER A CA 1
ATOM 1429 C C . SER A 1 193 ? 3.058 -21.327 -10.774 1.00 82.25 193 SER A C 1
ATOM 1431 O O . SER A 1 193 ? 3.838 -21.149 -11.712 1.00 82.25 193 SER A O 1
ATOM 1433 N N . SER A 1 194 ? 1.948 -22.050 -10.883 1.00 78.38 194 SER A N 1
ATOM 1434 C CA . SER A 1 194 ? 1.436 -22.516 -12.173 1.00 78.38 194 SER A CA 1
ATOM 1435 C C . SER A 1 194 ? 0.573 -21.456 -12.861 1.00 78.38 194 SER A C 1
ATOM 1437 O O . SER A 1 194 ? 0.294 -21.570 -14.051 1.00 78.38 194 SER A O 1
ATOM 1439 N N . ASN A 1 195 ? 0.221 -20.395 -12.130 1.00 74.50 195 ASN A N 1
ATOM 1440 C CA . ASN A 1 195 ? -0.637 -19.306 -12.572 1.00 74.50 195 ASN A CA 1
ATOM 1441 C C . ASN A 1 195 ? 0.140 -18.035 -12.953 1.00 74.50 195 ASN A C 1
ATOM 1443 O O . ASN A 1 195 ? -0.363 -16.931 -12.767 1.00 74.50 195 ASN A O 1
ATOM 1447 N N . ILE A 1 196 ? 1.381 -18.138 -13.442 1.00 67.50 196 ILE A N 1
ATOM 1448 C CA . ILE A 1 196 ? 2.126 -16.950 -13.891 1.00 67.50 196 ILE A CA 1
ATOM 1449 C C . ILE A 1 196 ? 1.446 -16.385 -15.139 1.00 67.50 196 ILE A C 1
ATOM 1451 O O . ILE A 1 196 ? 1.594 -16.928 -16.235 1.00 67.50 196 ILE A O 1
ATOM 1455 N N . SER A 1 197 ? 0.759 -15.253 -14.987 1.00 66.31 197 SER A N 1
ATOM 1456 C CA . SER A 1 197 ? 0.515 -14.374 -16.125 1.00 66.31 197 SER A CA 1
ATOM 1457 C C . SER A 1 197 ? 1.779 -13.546 -16.340 1.00 66.31 197 SER A C 1
ATOM 1459 O O . SER A 1 197 ? 2.238 -12.906 -15.389 1.00 66.31 197 SER A O 1
ATOM 1461 N N . PRO A 1 198 ? 2.376 -13.531 -17.544 1.00 67.00 198 PRO A N 1
ATOM 1462 C CA . PRO A 1 198 ? 3.459 -12.600 -17.814 1.00 67.00 198 PRO A CA 1
ATOM 1463 C C . PRO A 1 198 ? 2.937 -11.177 -17.590 1.00 67.00 198 PRO A C 1
ATOM 1465 O O . PRO A 1 198 ? 1.842 -10.838 -18.039 1.00 67.00 198 PRO A O 1
ATOM 1468 N N . VAL A 1 199 ? 3.706 -10.348 -16.884 1.00 73.44 199 VAL A N 1
ATOM 1469 C CA . VAL A 1 199 ? 3.441 -8.907 -16.852 1.00 73.44 199 VAL A CA 1
ATOM 1470 C C . VAL A 1 199 ? 3.711 -8.404 -18.258 1.00 73.44 199 VAL A C 1
ATOM 1472 O O . VAL A 1 199 ? 4.836 -8.521 -18.735 1.00 73.44 199 VAL A O 1
ATOM 1475 N N . LEU A 1 200 ? 2.682 -7.937 -18.959 1.00 76.50 200 LEU A N 1
ATOM 1476 C CA . LEU A 1 200 ? 2.794 -7.509 -20.351 1.00 76.50 200 LEU A CA 1
ATOM 1477 C C . LEU A 1 200 ? 2.827 -5.986 -20.441 1.00 76.50 200 LEU A C 1
ATOM 1479 O O . LEU A 1 200 ? 2.176 -5.289 -19.670 1.00 76.50 200 LEU A O 1
ATOM 1483 N N . ASN A 1 201 ? 3.566 -5.474 -21.420 1.00 76.06 201 ASN A N 1
ATOM 1484 C CA . ASN A 1 201 ? 3.479 -4.077 -21.826 1.00 76.06 201 ASN A CA 1
ATOM 1485 C C . ASN A 1 201 ? 2.293 -3.848 -22.789 1.00 76.06 201 ASN A C 1
ATOM 1487 O O . ASN A 1 201 ? 1.651 -4.795 -23.246 1.00 76.06 201 ASN A O 1
ATOM 1491 N N . ALA A 1 202 ? 2.066 -2.592 -23.194 1.00 75.69 202 ALA A N 1
ATOM 1492 C CA . ALA A 1 202 ? 0.996 -2.224 -24.135 1.00 75.69 202 ALA A CA 1
ATOM 1493 C C . ALA A 1 202 ? 1.054 -2.954 -25.494 1.00 75.69 202 ALA A C 1
ATOM 1495 O O . ALA A 1 202 ? 0.047 -3.034 -26.189 1.00 75.69 202 ALA A O 1
ATOM 1496 N N . SER A 1 203 ? 2.216 -3.489 -25.884 1.00 80.69 203 SER A N 1
ATOM 1497 C CA . SER A 1 203 ? 2.394 -4.265 -27.120 1.00 80.69 203 SER A CA 1
ATOM 1498 C C . SER A 1 203 ? 2.213 -5.778 -26.935 1.00 80.69 203 SER A C 1
ATOM 1500 O O . SER A 1 203 ? 2.475 -6.539 -27.864 1.00 80.69 203 SER A O 1
ATOM 1502 N N . GLY A 1 204 ? 1.810 -6.231 -25.743 1.00 77.38 204 GLY A N 1
ATOM 1503 C CA . GLY A 1 204 ? 1.634 -7.649 -25.420 1.00 77.38 204 GLY A CA 1
ATOM 1504 C C . GLY A 1 204 ? 2.944 -8.416 -25.217 1.00 77.38 204 GLY A C 1
ATOM 1505 O O . GLY A 1 204 ? 2.939 -9.645 -25.232 1.00 77.38 204 GLY A O 1
ATOM 1506 N N . LYS A 1 205 ? 4.077 -7.722 -25.043 1.00 81.88 205 LYS A N 1
ATOM 1507 C CA . LYS A 1 205 ? 5.378 -8.348 -24.762 1.00 81.88 205 LYS A CA 1
ATOM 1508 C C . LYS A 1 205 ? 5.646 -8.402 -23.257 1.00 81.88 205 LYS A C 1
ATOM 1510 O O . LYS A 1 205 ? 5.256 -7.457 -22.571 1.00 81.88 205 LYS A O 1
ATOM 1515 N N . PRO A 1 206 ? 6.352 -9.434 -22.756 1.00 80.69 206 PRO A N 1
ATOM 1516 C CA . PRO A 1 206 ? 6.794 -9.478 -21.368 1.00 80.69 206 PRO A CA 1
ATOM 1517 C C . PRO A 1 206 ? 7.567 -8.213 -20.987 1.00 80.69 206 PRO A C 1
ATOM 1519 O O . PRO A 1 206 ? 8.490 -7.800 -21.691 1.00 80.69 206 PRO A O 1
ATOM 1522 N N . LEU A 1 207 ? 7.150 -7.596 -19.890 1.00 79.56 207 LEU A N 1
ATOM 1523 C CA . LEU A 1 207 ? 7.791 -6.448 -19.281 1.00 79.56 207 LEU A CA 1
ATOM 1524 C C . LEU A 1 207 ? 9.035 -6.911 -18.519 1.00 79.56 207 LEU A C 1
ATOM 1526 O O . LEU A 1 207 ? 9.044 -7.983 -17.907 1.00 79.56 207 LEU A O 1
ATOM 1530 N N . ASP A 1 208 ? 10.076 -6.083 -18.541 1.00 83.12 208 ASP A N 1
ATOM 1531 C CA . ASP A 1 208 ? 11.284 -6.322 -17.759 1.00 83.12 208 ASP A CA 1
ATOM 1532 C C . ASP A 1 208 ? 10.929 -6.453 -16.260 1.00 83.12 208 ASP A C 1
ATOM 1534 O O . ASP A 1 208 ? 10.209 -5.595 -15.738 1.00 83.12 208 ASP A O 1
ATOM 1538 N N . PRO A 1 209 ? 11.406 -7.497 -15.549 1.00 82.81 209 PRO A N 1
ATOM 1539 C CA . PRO A 1 209 ? 11.215 -7.651 -14.107 1.00 82.81 209 PRO A CA 1
ATOM 1540 C C . PRO A 1 209 ? 11.559 -6.411 -13.285 1.00 82.81 209 PRO A C 1
ATOM 1542 O O . PRO A 1 209 ? 10.921 -6.174 -12.261 1.00 82.81 209 PRO A O 1
ATOM 1545 N N . THR A 1 210 ? 12.520 -5.599 -13.721 1.00 82.94 210 THR A N 1
ATOM 1546 C CA . THR A 1 210 ? 12.907 -4.351 -13.044 1.00 82.94 210 THR A CA 1
ATOM 1547 C C . THR A 1 210 ? 11.790 -3.304 -13.004 1.00 82.94 210 THR A C 1
ATOM 1549 O O . THR A 1 210 ? 11.803 -2.440 -12.133 1.00 82.94 210 THR A O 1
ATOM 1552 N N . ALA A 1 211 ? 10.797 -3.394 -13.894 1.00 83.06 211 ALA A N 1
ATOM 1553 C CA . ALA A 1 211 ? 9.682 -2.452 -13.965 1.00 83.06 211 ALA A CA 1
ATOM 1554 C C . ALA A 1 211 ? 8.495 -2.819 -13.056 1.00 83.06 211 ALA A C 1
ATOM 1556 O O . ALA A 1 211 ? 7.560 -2.033 -12.917 1.00 83.06 211 ALA A O 1
ATOM 1557 N N . TRP A 1 212 ? 8.484 -4.015 -12.464 1.00 86.44 212 TRP A N 1
ATOM 1558 C CA . TRP A 1 212 ? 7.374 -4.469 -11.616 1.00 86.44 212 TRP A CA 1
ATOM 1559 C C . TRP A 1 212 ? 7.817 -5.213 -10.355 1.00 86.44 212 TRP A C 1
ATOM 1561 O O . TRP A 1 212 ? 6.995 -5.444 -9.467 1.00 86.44 212 TRP A O 1
ATOM 1571 N N . SER A 1 213 ? 9.099 -5.553 -10.225 1.00 89.88 213 SER A N 1
ATOM 1572 C CA . SER A 1 213 ? 9.635 -6.287 -9.083 1.00 89.88 213 SER A CA 1
ATOM 1573 C C . SER A 1 213 ? 10.874 -5.634 -8.479 1.00 89.88 213 SER A C 1
ATOM 1575 O O . SER A 1 213 ? 11.635 -4.944 -9.153 1.00 89.88 213 SER A O 1
ATOM 1577 N N . ALA A 1 214 ? 11.093 -5.888 -7.190 1.00 93.12 214 ALA A N 1
ATOM 1578 C CA . ALA A 1 214 ? 12.248 -5.398 -6.450 1.00 93.12 214 ALA A CA 1
ATOM 1579 C C . ALA A 1 214 ? 12.905 -6.543 -5.656 1.00 93.12 214 ALA A C 1
ATOM 1581 O O . ALA A 1 214 ? 12.331 -6.995 -4.662 1.00 93.12 214 ALA A O 1
ATOM 1582 N N . PRO A 1 215 ? 14.119 -6.999 -6.029 1.00 93.25 215 PRO A N 1
ATOM 1583 C CA . PRO A 1 215 ? 14.820 -8.092 -5.345 1.00 93.25 215 PRO A CA 1
ATOM 1584 C C . PRO A 1 215 ? 14.960 -7.965 -3.820 1.00 93.25 215 PRO A C 1
ATOM 1586 O O . PRO A 1 215 ? 14.792 -8.978 -3.139 1.00 93.25 215 PRO A O 1
ATOM 1589 N N . PRO A 1 216 ? 15.184 -6.768 -3.232 1.00 92.75 216 PRO A N 1
ATOM 1590 C CA . PRO A 1 216 ? 15.228 -6.619 -1.775 1.00 92.75 216 PRO A CA 1
ATOM 1591 C C . PRO A 1 216 ? 13.952 -7.078 -1.047 1.00 92.75 216 PRO A C 1
ATOM 1593 O O . PRO A 1 216 ? 14.009 -7.420 0.136 1.00 92.75 216 PRO A O 1
ATOM 1596 N N . LEU A 1 217 ? 12.806 -7.125 -1.737 1.00 93.88 217 LEU A N 1
ATOM 1597 C CA . LEU A 1 217 ? 11.535 -7.553 -1.154 1.00 93.88 217 LEU A CA 1
ATOM 1598 C C . LEU A 1 217 ? 11.463 -9.059 -0.890 1.00 93.88 217 LEU A C 1
ATOM 1600 O O . LEU A 1 217 ? 10.660 -9.464 -0.052 1.00 93.88 217 LEU A O 1
ATOM 1604 N N . ASP A 1 218 ? 12.284 -9.891 -1.538 1.00 93.06 218 ASP A N 1
ATOM 1605 C CA . ASP A 1 218 ? 12.275 -11.341 -1.295 1.00 93.06 218 ASP A CA 1
ATOM 1606 C C . ASP A 1 218 ? 12.659 -11.664 0.153 1.00 93.06 218 ASP A C 1
ATOM 1608 O O . ASP A 1 218 ? 11.947 -12.393 0.847 1.00 93.06 218 ASP A O 1
ATOM 1612 N N . ALA A 1 219 ? 13.757 -11.074 0.636 1.00 91.69 219 ALA A N 1
ATOM 1613 C CA . ALA A 1 219 ? 14.223 -11.269 2.006 1.00 91.69 219 ALA A CA 1
ATOM 1614 C C . ALA A 1 219 ? 13.241 -10.683 3.031 1.00 91.69 219 ALA A C 1
ATOM 1616 O O . ALA A 1 219 ? 12.976 -11.307 4.058 1.00 91.69 219 ALA A O 1
ATOM 1617 N N . LEU A 1 220 ? 12.663 -9.514 2.735 1.00 92.38 220 LEU A N 1
ATOM 1618 C CA . LEU A 1 220 ? 11.681 -8.866 3.604 1.00 92.38 220 LEU A CA 1
ATOM 1619 C C . LEU A 1 220 ? 10.393 -9.688 3.721 1.00 92.38 220 LEU A C 1
ATOM 1621 O O . LEU A 1 220 ? 9.932 -9.947 4.830 1.00 92.38 220 LEU A O 1
ATOM 1625 N N . THR A 1 221 ? 9.853 -10.153 2.592 1.00 91.88 221 THR A N 1
ATOM 1626 C CA . THR A 1 221 ? 8.637 -10.982 2.549 1.00 91.88 221 THR A CA 1
ATOM 1627 C C . THR A 1 221 ? 8.859 -12.300 3.290 1.00 91.88 221 THR A C 1
ATOM 1629 O O . THR A 1 221 ? 8.001 -12.741 4.054 1.00 91.88 221 THR A O 1
ATOM 1632 N N . LEU A 1 222 ? 10.036 -12.912 3.120 1.00 88.62 222 LEU A N 1
ATOM 1633 C CA . LEU A 1 222 ? 10.412 -14.121 3.850 1.00 88.62 222 LEU A CA 1
ATOM 1634 C C . LEU A 1 222 ? 10.562 -13.875 5.360 1.00 88.62 222 LEU A C 1
ATOM 1636 O O . LEU A 1 222 ? 10.226 -14.757 6.148 1.00 88.62 222 LEU A O 1
ATOM 1640 N N . GLY A 1 223 ? 11.062 -12.704 5.760 1.00 86.00 223 GLY A N 1
ATOM 1641 C CA . GLY A 1 223 ? 11.237 -12.327 7.162 1.00 86.00 223 GLY A CA 1
ATOM 1642 C C . GLY A 1 223 ? 9.911 -12.130 7.897 1.00 86.00 223 GLY A C 1
ATOM 1643 O O . GLY A 1 223 ? 9.740 -12.658 8.994 1.00 86.00 223 GLY A O 1
ATOM 1644 N N . CYS A 1 224 ? 8.952 -11.423 7.289 1.00 86.06 224 CYS A N 1
ATOM 1645 C CA . CYS A 1 224 ? 7.668 -11.117 7.931 1.00 86.06 224 CYS A CA 1
ATOM 1646 C C . CYS A 1 224 ? 6.575 -12.177 7.711 1.00 86.06 224 CYS A C 1
ATOM 1648 O O . CYS A 1 224 ? 5.573 -12.158 8.432 1.00 86.06 224 CYS A O 1
ATOM 1650 N N . LYS A 1 225 ? 6.782 -13.107 6.763 1.00 86.19 225 LYS A N 1
ATOM 1651 C CA . LYS A 1 225 ? 5.924 -14.273 6.472 1.00 86.19 225 LYS A CA 1
ATOM 1652 C C . LYS A 1 225 ? 4.433 -13.900 6.398 1.00 86.19 225 LYS A C 1
ATOM 1654 O O . LYS A 1 225 ? 3.629 -14.452 7.157 1.00 86.19 225 LYS A O 1
ATOM 1659 N N . PRO A 1 226 ? 4.043 -12.957 5.521 1.00 91.62 226 PRO A N 1
ATOM 1660 C CA . PRO A 1 226 ? 2.688 -12.441 5.520 1.00 91.62 226 PRO A CA 1
ATOM 1661 C C . PRO A 1 226 ? 1.678 -13.512 5.113 1.00 91.62 226 PRO A C 1
ATOM 1663 O O . PRO A 1 226 ? 1.994 -14.426 4.346 1.00 91.62 226 PRO A O 1
ATOM 1666 N N . ARG A 1 227 ? 0.442 -13.398 5.613 1.00 89.69 227 ARG A N 1
ATOM 1667 C CA . ARG A 1 227 ? -0.663 -14.251 5.141 1.00 89.69 227 ARG A CA 1
ATOM 1668 C C . ARG A 1 227 ? -1.179 -13.775 3.790 1.00 89.69 227 ARG A C 1
ATOM 1670 O O . ARG A 1 227 ? -1.492 -14.596 2.936 1.00 89.69 227 ARG A O 1
ATOM 1677 N N . TYR A 1 228 ? -1.242 -12.458 3.618 1.00 92.75 228 TYR A N 1
ATOM 1678 C CA . TYR A 1 228 ? -1.627 -11.799 2.377 1.00 92.75 228 TYR A CA 1
ATOM 1679 C C . TYR A 1 228 ? -0.561 -10.788 1.983 1.00 92.75 228 TYR A C 1
ATOM 1681 O O . TYR A 1 228 ? -0.100 -10.017 2.823 1.00 92.75 228 TYR A O 1
ATOM 1689 N N . HIS A 1 229 ? -0.193 -10.769 0.707 1.00 94.00 229 HIS A N 1
ATOM 1690 C CA . HIS A 1 229 ? 0.712 -9.776 0.143 1.00 94.00 229 HIS A CA 1
ATOM 1691 C C . HIS A 1 229 ? 0.021 -9.116 -1.045 1.00 94.00 229 HIS A C 1
ATOM 1693 O O . HIS A 1 229 ? -0.278 -9.788 -2.029 1.00 94.00 229 HIS A O 1
ATOM 1699 N N . PHE A 1 230 ? -0.245 -7.817 -0.937 1.00 94.44 230 PHE A N 1
ATOM 1700 C CA . PHE A 1 230 ? -0.786 -7.007 -2.022 1.00 94.44 230 PHE A CA 1
ATOM 1701 C C . PHE A 1 230 ? 0.290 -6.073 -2.573 1.00 94.44 230 PHE A C 1
ATOM 1703 O O . PHE A 1 230 ? 1.005 -5.428 -1.804 1.00 94.44 230 PHE A O 1
ATOM 1710 N N . ALA A 1 231 ? 0.376 -5.995 -3.898 1.00 92.38 231 ALA A N 1
ATOM 1711 C CA . ALA A 1 231 ? 1.289 -5.118 -4.615 1.00 92.38 231 ALA A CA 1
ATOM 1712 C C . ALA A 1 231 ? 0.560 -4.398 -5.760 1.00 92.38 231 ALA A C 1
ATOM 1714 O O . ALA A 1 231 ? -0.418 -4.920 -6.296 1.00 92.38 231 ALA A O 1
ATOM 1715 N N . SER A 1 232 ? 1.012 -3.191 -6.108 1.00 88.44 232 SER A N 1
ATOM 1716 C CA . SER A 1 232 ? 0.359 -2.316 -7.101 1.00 88.44 232 SER A CA 1
ATOM 1717 C C . SER A 1 232 ? 1.143 -2.111 -8.393 1.00 88.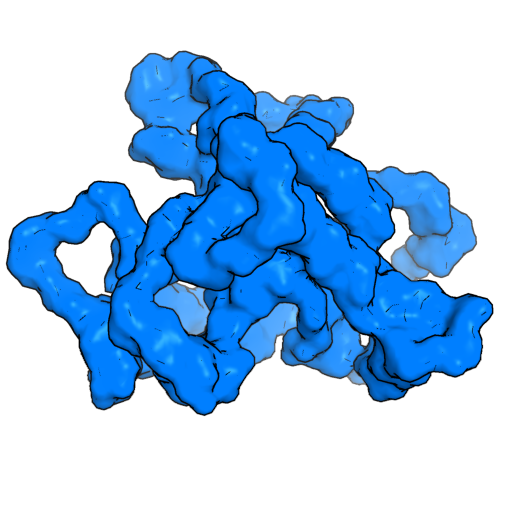44 232 SER A C 1
ATOM 1719 O O . SER A 1 232 ? 0.571 -1.661 -9.386 1.00 88.44 232 SER A O 1
ATOM 1721 N N . ALA A 1 233 ? 2.435 -2.429 -8.409 1.00 82.69 233 ALA A N 1
ATOM 1722 C CA . ALA A 1 233 ? 3.287 -2.150 -9.552 1.00 82.69 233 ALA A CA 1
ATOM 1723 C C . ALA A 1 233 ? 3.068 -3.099 -10.739 1.00 82.69 233 ALA A C 1
ATOM 1725 O O . ALA A 1 233 ? 2.550 -4.211 -10.607 1.00 82.69 233 ALA A O 1
ATOM 1726 N N . GLY A 1 234 ? 3.539 -2.644 -11.903 1.00 73.00 234 GLY A N 1
ATOM 1727 C CA . GLY A 1 234 ? 3.488 -3.354 -13.180 1.00 73.00 234 GLY A CA 1
ATOM 1728 C C . GLY A 1 234 ? 2.230 -3.078 -14.011 1.00 73.00 234 GLY A C 1
ATOM 1729 O O . GLY A 1 234 ? 2.189 -3.445 -15.180 1.00 73.00 234 GLY A O 1
ATOM 1730 N N . GLY A 1 235 ? 1.223 -2.404 -13.451 1.00 66.44 235 GLY A N 1
ATOM 1731 C CA . GLY A 1 235 ? -0.014 -2.041 -14.154 1.00 66.44 235 GLY A CA 1
ATOM 1732 C C . GLY A 1 235 ? 0.117 -0.878 -15.148 1.00 66.44 235 GLY A C 1
ATOM 1733 O O . GLY A 1 235 ? -0.898 -0.334 -15.578 1.00 66.44 235 GLY A O 1
ATOM 1734 N N . SER A 1 236 ? 1.341 -0.463 -15.482 1.00 66.50 236 SER A N 1
ATOM 1735 C CA . SER A 1 236 ? 1.633 0.615 -16.426 1.00 66.50 236 SER A CA 1
ATOM 1736 C C . SER A 1 236 ? 2.513 0.083 -17.563 1.00 66.50 236 SER A C 1
ATOM 1738 O O . SER A 1 236 ? 3.503 -0.601 -17.293 1.00 66.50 236 SER A O 1
ATOM 1740 N N . PRO A 1 237 ? 2.184 0.361 -18.838 1.00 63.50 237 PRO A N 1
ATOM 1741 C CA . PRO A 1 237 ? 1.059 1.182 -19.307 1.00 63.50 237 PRO A CA 1
ATOM 1742 C C . PRO A 1 237 ? -0.301 0.456 -19.312 1.00 63.50 237 PRO A C 1
ATOM 1744 O O . PRO A 1 237 ? -1.326 1.090 -19.545 1.00 63.50 237 PRO A O 1
ATOM 1747 N N . SER A 1 238 ? -0.327 -0.861 -19.097 1.00 69.06 238 SER A N 1
ATOM 1748 C CA . SER A 1 238 ? -1.543 -1.680 -19.111 1.00 69.06 238 SER A CA 1
ATOM 1749 C C . SER A 1 238 ? -1.796 -2.293 -17.744 1.00 69.06 238 SER A C 1
ATOM 1751 O O . SER A 1 238 ? -0.946 -3.017 -17.225 1.00 69.06 238 SER A O 1
ATOM 1753 N N . SER A 1 239 ? -2.981 -2.042 -17.186 1.00 75.12 239 SER A N 1
ATOM 1754 C CA . SER A 1 239 ? -3.384 -2.661 -15.931 1.00 75.12 239 SER A CA 1
ATOM 1755 C C . SER A 1 239 ? -3.527 -4.169 -16.109 1.00 75.12 239 SER A C 1
ATOM 1757 O O . SER A 1 239 ? -4.046 -4.658 -17.114 1.00 75.12 239 SER A O 1
ATOM 1759 N N . PHE A 1 240 ? -3.074 -4.917 -15.112 1.00 75.88 240 PHE A N 1
ATOM 1760 C CA . PHE A 1 240 ? -3.308 -6.348 -15.031 1.00 75.88 240 PHE A CA 1
ATOM 1761 C C . PHE A 1 240 ? -3.703 -6.703 -13.602 1.00 75.88 240 PHE A C 1
ATOM 1763 O O . PHE A 1 240 ? -3.345 -6.014 -12.647 1.00 75.88 240 PHE A O 1
ATOM 1770 N N . PHE A 1 241 ? -4.464 -7.780 -13.468 1.00 81.56 241 PHE A N 1
ATOM 1771 C CA . PHE A 1 241 ? -4.730 -8.410 -12.188 1.00 81.56 241 PHE A CA 1
ATOM 1772 C C . PHE A 1 241 ? -4.071 -9.778 -12.206 1.00 81.56 241 PHE A C 1
ATOM 1774 O O . PHE A 1 241 ? -4.179 -10.511 -13.191 1.00 81.56 241 PHE A O 1
ATOM 1781 N N . TRP A 1 242 ? -3.381 -10.105 -11.124 1.00 81.38 242 TRP A N 1
ATOM 1782 C CA . TRP A 1 242 ? -2.722 -11.384 -10.982 1.00 81.38 242 TRP A CA 1
ATOM 1783 C C . TRP A 1 242 ? -2.823 -11.874 -9.546 1.00 81.38 242 TRP A C 1
ATOM 1785 O O . TRP A 1 242 ? -2.604 -11.119 -8.598 1.00 81.38 242 TRP A O 1
ATOM 1795 N N . GLU A 1 243 ? -3.132 -13.157 -9.407 1.00 85.50 243 GLU A N 1
ATOM 1796 C CA . GLU A 1 243 ? -3.139 -13.869 -8.142 1.00 85.50 243 GLU A CA 1
ATOM 1797 C C . GLU A 1 243 ? -2.385 -15.190 -8.299 1.00 85.50 243 GLU A C 1
ATOM 1799 O O . GLU A 1 243 ? -2.537 -15.910 -9.290 1.00 85.50 243 GLU A O 1
ATOM 1804 N N . ARG A 1 244 ? -1.555 -15.508 -7.306 1.00 85.44 244 ARG A N 1
ATOM 1805 C CA . ARG A 1 244 ? -0.864 -16.795 -7.218 1.00 85.44 244 ARG A CA 1
ATOM 1806 C C . ARG A 1 244 ? -1.561 -17.712 -6.224 1.00 85.44 244 ARG A C 1
ATOM 1808 O O . ARG A 1 244 ? -2.329 -17.272 -5.370 1.00 85.44 244 ARG A O 1
ATOM 1815 N N . GLU A 1 245 ? -1.211 -18.987 -6.284 1.00 85.62 245 GLU A N 1
ATOM 1816 C CA . GLU A 1 245 ? -1.609 -19.972 -5.288 1.00 85.62 245 GLU A CA 1
ATOM 1817 C C . GLU A 1 245 ? -1.043 -19.608 -3.896 1.00 85.62 245 GLU A C 1
ATOM 1819 O O . GLU A 1 245 ? 0.045 -19.015 -3.815 1.00 85.62 245 GLU A O 1
ATOM 1824 N N . PRO A 1 246 ? -1.735 -19.975 -2.795 1.00 82.81 246 PRO A N 1
ATOM 1825 C CA . PRO A 1 246 ? -1.310 -19.637 -1.439 1.00 82.81 246 PRO A CA 1
ATOM 1826 C C . PRO A 1 246 ? 0.111 -20.101 -1.100 1.00 82.81 246 PRO A C 1
ATOM 1828 O O . PRO A 1 246 ? 0.483 -21.256 -1.317 1.00 82.81 246 PRO A O 1
ATOM 1831 N N . SER A 1 247 ? 0.890 -19.211 -0.485 1.00 74.50 247 SER A N 1
ATOM 1832 C CA . SER A 1 247 ? 2.205 -19.540 0.068 1.00 74.50 247 SER A CA 1
ATOM 1833 C C . SER A 1 247 ? 2.057 -20.366 1.346 1.00 74.50 247 SER A C 1
ATOM 1835 O O . SER A 1 247 ? 1.398 -19.944 2.295 1.00 74.50 247 SER A O 1
ATOM 1837 N N . VAL A 1 248 ? 2.716 -21.525 1.408 1.00 77.50 248 VAL A N 1
ATOM 1838 C CA . VAL A 1 248 ? 2.810 -22.319 2.642 1.00 77.50 248 VAL A CA 1
ATOM 1839 C C . VAL A 1 248 ? 4.150 -22.044 3.313 1.00 77.50 248 VAL A C 1
ATOM 1841 O O . VAL A 1 248 ? 5.206 -22.466 2.839 1.00 77.50 248 VAL A O 1
ATOM 1844 N N . TRP A 1 249 ? 4.118 -21.356 4.451 1.00 80.44 249 TRP A N 1
ATOM 1845 C CA . TRP A 1 249 ? 5.296 -21.196 5.299 1.00 80.44 249 TRP A CA 1
ATOM 1846 C C . TRP A 1 249 ? 5.553 -22.524 6.030 1.00 80.44 249 TRP A C 1
ATOM 1848 O O . TRP A 1 249 ? 4.708 -22.961 6.803 1.00 80.44 249 TRP A O 1
ATOM 1858 N N . ARG A 1 250 ? 6.688 -23.205 5.793 1.00 63.72 250 ARG A N 1
ATOM 1859 C CA . ARG A 1 250 ? 6.949 -24.583 6.296 1.00 63.72 250 ARG A CA 1
ATOM 1860 C C . ARG A 1 250 ? 6.771 -24.763 7.812 1.00 63.72 250 ARG A C 1
ATOM 1862 O O . ARG A 1 250 ? 6.396 -25.842 8.262 1.00 63.72 250 ARG A O 1
ATOM 1869 N N . GLU A 1 251 ? 6.996 -23.717 8.596 1.00 59.84 251 GLU A N 1
ATOM 1870 C CA . GLU A 1 251 ? 6.815 -23.722 10.056 1.00 59.84 251 GLU A CA 1
ATOM 1871 C C . GLU A 1 251 ? 5.336 -23.639 10.487 1.00 59.84 251 GLU A C 1
ATOM 1873 O O . GLU A 1 251 ? 4.992 -23.991 11.612 1.00 59.84 251 GLU A O 1
ATOM 1878 N N . TRP A 1 252 ? 4.432 -23.228 9.592 1.00 54.69 252 TRP A N 1
ATOM 1879 C CA . TRP A 1 252 ? 2.989 -23.150 9.845 1.00 54.69 252 TRP A CA 1
ATOM 1880 C C . TRP A 1 252 ? 2.321 -24.528 9.922 1.00 54.69 252 TRP A C 1
ATOM 1882 O O . TRP A 1 252 ? 1.324 -24.703 10.626 1.00 54.69 252 TRP A O 1
ATOM 1892 N N . SER A 1 253 ? 2.892 -25.520 9.232 1.00 47.31 253 SER A N 1
ATOM 1893 C CA . SER A 1 253 ? 2.348 -26.879 9.102 1.00 47.31 253 SER A CA 1
ATOM 1894 C C . SER A 1 253 ? 2.185 -27.619 10.435 1.00 47.31 253 SER A C 1
ATOM 1896 O O . SER A 1 253 ? 1.370 -28.531 10.518 1.00 47.31 253 SER A O 1
ATOM 1898 N N . ALA A 1 254 ? 2.939 -27.243 11.474 1.00 44.47 254 ALA A N 1
ATOM 1899 C CA . ALA A 1 254 ? 2.924 -27.937 12.763 1.00 44.47 254 ALA A CA 1
ATOM 1900 C C . ALA A 1 254 ? 1.968 -27.321 13.803 1.00 44.47 254 ALA A C 1
ATOM 1902 O O . ALA A 1 254 ? 1.604 -28.000 14.758 1.00 44.47 254 ALA A O 1
ATOM 1903 N N . ALA A 1 255 ? 1.547 -26.058 13.643 1.00 42.50 255 ALA A N 1
ATOM 1904 C CA . ALA A 1 255 ? 0.891 -25.310 14.726 1.00 42.50 255 ALA A CA 1
ATOM 1905 C C . ALA A 1 255 ? -0.513 -24.775 14.403 1.00 42.50 255 ALA A C 1
ATOM 1907 O O . ALA A 1 255 ? -1.188 -24.270 15.299 1.00 42.50 255 ALA A O 1
ATOM 1908 N N . ARG A 1 256 ? -0.976 -24.836 13.148 1.00 51.84 256 ARG A N 1
ATOM 1909 C CA . ARG A 1 256 ? -2.251 -24.214 12.754 1.00 51.84 256 ARG A CA 1
ATOM 1910 C C . ARG A 1 256 ? -3.095 -25.159 11.901 1.00 51.84 256 ARG A C 1
ATOM 1912 O O . ARG A 1 256 ? -3.245 -24.995 10.694 1.00 51.84 256 ARG A O 1
ATOM 1919 N N . SER A 1 257 ? -3.657 -26.157 12.585 1.00 31.06 257 SER A N 1
ATOM 1920 C CA . SER A 1 257 ? -4.842 -26.894 12.139 1.00 31.06 257 SER A CA 1
ATOM 1921 C C . SER A 1 257 ? -5.997 -25.905 11.994 1.00 31.06 257 SER A C 1
ATOM 1923 O O . SER A 1 257 ? -6.418 -25.309 12.983 1.00 31.06 257 SER A O 1
ATOM 1925 N N . TRP A 1 258 ? -6.521 -25.755 10.783 1.00 42.00 258 TRP A N 1
ATOM 1926 C CA . TRP A 1 258 ? -7.763 -25.032 10.538 1.00 42.00 258 TRP A CA 1
ATOM 1927 C C . TRP A 1 258 ? -8.915 -25.719 11.286 1.00 42.00 258 TRP A C 1
ATOM 1929 O O . TRP A 1 258 ? -9.233 -26.878 11.015 1.00 42.00 258 TRP A O 1
ATOM 1939 N N . ARG A 1 259 ? -9.517 -25.007 12.237 1.00 31.17 259 ARG A N 1
ATOM 1940 C CA . ARG A 1 259 ? -10.894 -25.194 12.698 1.00 31.17 259 ARG A CA 1
ATOM 1941 C C . ARG A 1 259 ? -11.513 -23.825 12.915 1.00 31.17 259 ARG A C 1
ATOM 1943 O O . ARG A 1 259 ? -10.774 -22.933 13.386 1.00 31.17 259 ARG A O 1
#

Foldseek 3Di:
DDDDAAEAEDEACQQVQLVVQVVVLVCCVVPDVHAEYEYQENHRHHDDDPPPDDNSLVCVLVVVRDRPHQYEYEHAADFDDPLQVVCCVVPVADSDVSYGYQAQWHWDDPDLEAIETEHYAAEDPVQQDDCDDDRRHRYHHPVRLVCNCPHLLLDDCPDPDPSNVVVVVSNHNHNAHQEYRYAADAPCQPPPFPFDDALAAPVRDRDDSNQRHDPSVVVVCLSRVYQYYDYHTSCPPHHDDGDTDGDDDVVCVPPDDDD